Protein 8X6Y (pdb70)

Nearest PDB structures (foldseek):
  8x6w-assembly1_A  TM=1.003E+00  e=8.229E-28  Enterococcus
  8x6y-assembly1_B-2  TM=1.004E+00  e=6.197E-27  Enterococcus
  1ux0-assembly1_B-2  TM=9.838E-01  e=1.284E-19  Bacillus subtilis
  1ux1-assembly1_D  TM=9.856E-01  e=2.570E-19  Bacillus subtilis
  1uwz-assembly1_A  TM=9.819E-01  e=2.737E-19  Bacillus subtilis

Solvent-accessible surface area: 11451 Å² total; per-residue (Å²): 129,56,47,59,55,49,40,82,20,0,80,99,0,15,142,91,26,43,18,60,65,58,143,94,23,15,0,0,0,0,2,1,124,84,40,123,58,26,24,0,0,12,2,14,2,15,44,143,75,38,38,6,27,0,6,32,0,0,0,4,15,0,1,4,97,53,40,98,56,17,64,25,0,0,0,1,4,115,19,115,102,26,15,73,3,58,46,30,0,50,22,2,1,15,33,20,11,64,84,94,8,58,1,25,4,7,11,52,160,61,52,81,108,93,9,13,6,121,108,16,38,95,231,39,124,49,123,232,146,116,93,37,60,22,0,67,106,0,11,128,97,20,38,18,43,52,57,142,92,20,17,0,0,0,0,2,4,131,86,45,121,58,30,31,0,1,11,2,14,2,14,38,144,74,40,42,6,30,0,6,32,0,0,0,4,17,0,1,1,97,51,29,102,56,18,56,29,0,1,0,0,2,98,19,119,104,32,17,72,3,59,45,28,0,52,19,3,0,23,35,22,12,63,87,97,9,55,1,26,4,2,5,50,154,65,53,75,111,95,12,13,7,121,103,16,39,95,226,35,126,98,188

Foldseek 3Di:
DLVVVQQVLQVVLQVVAQCPPPNWKKKKWWAAPVRDTFIFIWHADPPRVPTDHRLVRRVVVQVVVPTQGTAEMEMETQDPAFDADDPVSLLSCVARYDQARWYWTAYPPGHIDIDGSCRNAPPHDYPD/DVQQCLFVVCQVVAACPPPNWKKKKWWAFPVGDIFIFIWHADPPRVVIDHRLVRRVVVCVVVVTQGTAEMEMETQDPAFDADDPVSLLVCVARYDQARWYWTYYPPGHIDIDGSCVNAPPHDDD

Secondary structure (DSSP, 8-state):
-HHHHHHHHHHHGGGG-B-TTT---EEEEEEETTS-EEEEE-B--SSGGG-B-HHHHHHHHHHHTT---EEEEEEEES-SSPPPPPHHHHHHHHHHS-TT-EEEEE-GGG-EEEEEHHHHSTT-----/-HHHHHHHHGGGG-B-TTT---EEEEEEETT--EEEEE-B--SSGGG-B-HHHHHHHHHHHTT---EEEEEEEES-SSPPPPPHHHHHHHHHHS-TT-EEEEE-GGG-EEEEEHHHHSTT----

Structure (mmCIF, N/CA/C/O backbone):
data_8X6Y
#
_entry.id   8X6Y
#
_cell.length_a   54.349
_cell.length_b   55.749
_cell.length_c   82.159
_cell.angle_alpha   90.000
_cell.angle_beta   90.000
_cell.angle_gamma   90.000
#
_symmetry.space_group_name_H-M   'P 2 21 21'
#
loop_
_entity.id
_entity.type
_entity.pdbx_description
1 polymer EfCDA
2 non-polymer 'CACODYLATE ION'
3 non-polymer 'ZINC ION'
4 water water
#
loop_
_atom_site.group_PDB
_atom_site.id
_atom_site.type_symbol
_atom_site.label_atom_id
_atom_site.label_alt_id
_atom_site.label_comp_id
_atom_site.label_asym_id
_atom_site.label_entity_id
_atom_site.label_seq_id
_atom_site.pdbx_PDB_ins_code
_atom_site.Cartn_x
_atom_site.Cartn_y
_atom_site.Cartn_z
_atom_site.occupancy
_atom_site.B_iso_or_equiv
_atom_site.auth_seq_id
_atom_site.auth_comp_id
_atom_site.auth_asym_id
_atom_site.auth_atom_id
_atom_site.pdbx_PDB_model_num
ATOM 1 N N . GLU A 1 5 ? 15.71227 2.52581 27.77455 1.000 29.39180 3 GLU A N 1
ATOM 2 C CA . GLU A 1 5 ? 14.54515 2.38088 28.63611 1.000 28.48665 3 GLU A CA 1
ATOM 3 C C . GLU A 1 5 ? 13.26210 2.72023 27.87750 1.000 29.52865 3 GLU A C 1
ATOM 4 O O . GLU A 1 5 ? 12.27593 1.98033 27.94326 1.000 27.10944 3 GLU A O 1
ATOM 6 N N . LEU A 1 6 ? 13.28295 3.84570 27.15548 1.000 28.92416 4 LEU A N 1
ATOM 7 C CA . LEU A 1 6 ? 12.10510 4.25622 26.39664 1.000 27.84866 4 LEU A CA 1
ATOM 8 C C . LEU A 1 6 ? 11.76533 3.23577 25.32065 1.000 25.31805 4 LEU A C 1
ATOM 9 O O . LEU A 1 6 ? 10.59586 2.87185 25.14643 1.000 21.26188 4 LEU A O 1
ATOM 11 N N . LYS A 1 7 ? 12.77722 2.75571 24.59584 1.000 23.03620 5 LYS A N 1
ATOM 12 C CA . LYS A 1 7 ? 12.52463 1.80096 23.52338 1.000 27.28286 5 LYS A CA 1
ATOM 13 C C . LYS A 1 7 ? 11.90328 0.51783 24.06372 1.000 26.69392 5 LYS A C 1
ATOM 14 O O . LYS A 1 7 ? 11.01416 -0.06267 23.43079 1.000 20.31803 5 LYS A O 1
ATOM 16 N N . GLN A 1 8 ? 12.34616 0.06440 25.24062 1.000 25.84439 6 GLN A N 1
ATOM 17 C CA . GLN A 1 8 ? 11.75763 -1.13854 25.82430 1.000 25.36432 6 GLN A CA 1
ATOM 18 C C . GLN A 1 8 ? 10.28171 -0.92863 26.14535 1.000 23.44887 6 GLN A C 1
ATOM 19 O O . GLN A 1 8 ? 9.46518 -1.84361 25.98852 1.000 15.42331 6 GLN A O 1
ATOM 21 N N . GLU A 1 9 ? 9.92052 0.27452 26.59021 1.000 11.38853 7 GLU A N 1
ATOM 22 C CA . GLU A 1 9 ? 8.51943 0.57751 26.85749 1.000 10.74802 7 GLU A CA 1
ATOM 23 C C . GLU A 1 9 ? 7.70465 0.57589 25.57013 1.000 8.70189 7 GLU A C 1
ATOM 24 O O . GLU A 1 9 ? 6.58070 0.06414 25.53863 1.000 7.07443 7 GLU A O 1
ATOM 26 N N . TRP A 1 10 ? 8.25489 1.14425 24.49857 1.000 6.29628 8 TRP A N 1
ATOM 27 C CA . TRP A 1 10 ? 7.53407 1.15254 23.23068 1.000 4.80283 8 TRP A CA 1
ATOM 28 C C . TRP A 1 10 ? 7.33358 -0.26239 22.71306 1.000 5.51516 8 TRP A C 1
ATOM 29 O O . TRP A 1 10 ? 6.28207 -0.58623 22.14941 1.000 5.94355 8 TRP A O 1
ATOM 40 N N . ILE A 1 11 ? 8.35014 -1.10941 22.86639 1.000 5.98349 9 ILE A N 1
ATOM 41 C CA . ILE A 1 11 ? 8.21475 -2.50237 22.45735 1.000 3.61333 9 ILE A CA 1
ATOM 42 C C . ILE A 1 11 ? 7.10012 -3.18077 23.25139 1.000 4.61208 9 ILE A C 1
ATOM 43 O O . ILE A 1 11 ? 6.26868 -3.90180 22.68649 1.000 5.66176 9 ILE A O 1
ATOM 48 N N . ASN A 1 12 ? 7.04471 -2.94363 24.57068 1.000 5.85401 10 ASN A N 1
ATOM 49 C CA . ASN A 1 12 ? 5.96298 -3.53881 25.35017 1.000 4.98626 10 ASN A CA 1
ATOM 50 C C . ASN A 1 12 ? 4.59826 -3.04836 24.87661 1.000 4.52491 10 ASN A C 1
ATOM 51 O O . ASN A 1 12 ? 3.64240 -3.82494 24.82995 1.000 5.13259 10 ASN A O 1
ATOM 56 N N . THR A 1 13 ? 4.49400 -1.76776 24.49383 1.000 4.82351 11 THR A N 1
ATOM 57 C CA . THR A 1 13 ? 3.22329 -1.25177 23.97955 1.000 4.70654 11 THR A CA 1
ATOM 58 C C . THR A 1 13 ? 2.82778 -1.93384 22.68181 1.000 4.50251 11 THR A C 1
ATOM 59 O O . THR A 1 13 ? 1.66196 -2.29559 22.48892 1.000 4.03921 11 THR A O 1
ATOM 63 N N . ALA A 1 14 ? 3.79014 -2.13250 21.78419 1.000 2.70201 12 ALA A N 1
ATOM 64 C CA . ALA A 1 14 ? 3.47455 -2.81067 20.53256 1.000 3.61914 12 ALA A CA 1
ATOM 65 C C . ALA A 1 14 ? 3.08671 -4.26325 20.78817 1.000 4.65684 12 ALA A C 1
ATOM 66 O O . ALA A 1 14 ? 2.16028 -4.78522 20.15787 1.000 2.99544 12 ALA A O 1
ATOM 68 N N . ILE A 1 15 ? 3.76717 -4.92534 21.72619 1.000 3.49451 13 ILE A N 1
ATOM 69 C CA . ILE A 1 15 ? 3.42805 -6.31014 22.04145 1.000 3.28248 13 ILE A CA 1
ATOM 70 C C . ILE A 1 15 ? 2.04133 -6.39609 22.67962 1.000 3.89737 13 ILE A C 1
ATOM 71 O O . ILE A 1 15 ? 1.25415 -7.30028 22.36910 1.000 3.72478 13 ILE A O 1
ATOM 76 N N . GLU A 1 16 ? 1.71133 -5.45154 23.56952 1.000 4.22458 14 GLU A N 1
ATOM 77 C CA . GLU A 1 16 ? 0.39073 -5.48586 24.19162 1.000 4.34374 14 GLU A CA 1
ATOM 78 C C . GLU A 1 16 ? -0.72217 -5.32648 23.17369 1.000 4.08177 14 GLU A C 1
ATOM 79 O O . GLU A 1 16 ? -1.82267 -5.85342 23.38042 1.000 5.44696 14 GLU A O 1
ATOM 85 N N . ALA A 1 17 ? -0.45667 -4.63881 22.06072 1.000 3.18756 15 ALA A N 1
ATOM 86 C CA . ALA A 1 17 ? -1.47949 -4.50834 21.03213 1.000 4.01791 15 ALA A CA 1
ATOM 87 C C . ALA A 1 17 ? -1.85324 -5.84592 20.40235 1.000 4.28393 15 ALA A C 1
ATOM 88 O O . ALA A 1 17 ? -2.92637 -5.95481 19.79994 1.000 4.08984 15 ALA A O 1
ATOM 90 N N . LEU A 1 18 ? -0.98131 -6.85718 20.50023 1.000 3.82598 16 LEU A N 1
ATOM 91 C CA . LEU A 1 18 ? -1.28119 -8.15419 19.90392 1.000 3.47807 16 LEU A CA 1
ATOM 92 C C . LEU A 1 18 ? -2.52631 -8.77834 20.52452 1.000 3.83388 16 LEU A C 1
ATOM 93 O O . LEU A 1 18 ? -3.19709 -9.59078 19.87693 1.000 5.66142 16 LEU A O 1
ATOM 98 N N . ASP A 1 19 ? -2.83503 -8.43356 21.77742 1.000 4.54232 17 ASP A N 1
ATOM 99 C CA . ASP A 1 19 ? -4.03824 -8.90938 22.45728 1.000 4.59256 17 ASP A CA 1
ATOM 100 C C . ASP A 1 19 ? -5.22956 -7.98757 22.29050 1.000 5.16053 17 ASP A C 1
ATOM 101 O O . ASP A 1 19 ? -6.25035 -8.17744 22.96218 1.000 6.78014 17 ASP A O 1
ATOM 106 N N . LYS A 1 20 ? -5.11050 -6.98160 21.43199 1.000 3.95099 18 LYS A N 1
ATOM 107 C CA . LYS A 1 20 ? -6.20562 -6.07758 21.12332 1.000 4.37217 18 LYS A CA 1
ATOM 108 C C . LYS A 1 20 ? -6.58715 -6.17974 19.65258 1.000 4.50180 18 LYS A C 1
ATOM 109 O O . LYS A 1 20 ? -7.40012 -5.38215 19.16323 1.000 5.41658 18 LYS A O 1
ATOM 115 N N . ALA A 1 21 ? -6.02067 -7.14753 18.94338 1.000 4.85233 19 ALA A N 1
ATOM 116 C CA . ALA A 1 21 ? -6.25541 -7.25831 17.51309 1.000 5.06702 19 ALA A CA 1
ATOM 117 C C . ALA A 1 21 ? -7.70026 -7.62021 17.20518 1.000 4.22521 19 ALA A C 1
ATOM 118 O O . ALA A 1 21 ? -8.38024 -8.30807 17.97151 1.000 6.40180 19 ALA A O 1
ATOM 120 N N . TYR A 1 22 ? -8.17270 -7.14899 16.05971 1.000 4.02322 20 TYR A N 1
ATOM 121 C CA . TYR A 1 22 ? -9.43353 -7.61759 15.50026 1.000 3.73843 20 TYR A CA 1
ATOM 122 C C . TYR A 1 22 ? -9.04869 -8.34715 14.21294 1.000 6.15168 20 TYR A C 1
ATOM 123 O O . TYR A 1 22 ? -9.02559 -7.76110 13.12414 1.000 5.06227 20 TYR A O 1
ATOM 132 N N . VAL A 1 23 ? -8.71978 -9.63323 14.35053 1.000 3.83429 21 VAL A N 1
ATOM 133 C CA . VAL A 1 23 ? -8.25394 -10.43261 13.21561 1.000 4.45165 21 VAL A CA 1
ATOM 134 C C . VAL A 1 23 ? -9.00874 -11.75856 13.14123 1.000 4.27094 21 VAL A C 1
ATOM 135 O O . VAL A 1 23 ? -8.37602 -12.82150 13.05521 1.000 5.93491 21 VAL A O 1
ATOM 139 N N . PRO A 1 24 ? -10.34409 -11.75449 13.08718 1.000 5.22676 22 PRO A N 1
ATOM 140 C CA . PRO A 1 24 ? -11.07128 -13.03290 13.03229 1.000 5.62571 22 PRO A CA 1
ATOM 141 C C . PRO A 1 24 ? -10.87372 -13.81812 11.74987 1.000 7.05524 22 PRO A C 1
ATOM 142 O O . PRO A 1 24 ? -11.28481 -14.98574 11.70859 1.000 9.87832 22 PRO A O 1
ATOM 146 N N . TYR A 1 25 ? -10.28259 -13.23483 10.70782 1.000 7.78667 23 TYR A N 1
ATOM 147 C CA . TYR A 1 25 ? -10.08372 -13.95602 9.45485 1.000 6.52560 23 TYR A CA 1
ATOM 148 C C . TYR A 1 25 ? -8.67832 -14.52574 9.30179 1.000 8.53419 23 TYR A C 1
ATOM 149 O O . TYR A 1 25 ? -8.53358 -15.69201 8.90950 1.000 11.82743 23 TYR A O 1
ATOM 158 N N . SER A 1 26 ? -7.63928 -13.76842 9.64138 1.000 6.43033 24 SER A N 1
ATOM 159 C CA . SER A 1 26 ? -6.27493 -14.27554 9.54494 1.000 6.35396 24 SER A CA 1
ATOM 160 C C . SER A 1 26 ? -5.76427 -14.91550 10.83285 1.000 6.08799 24 SER A C 1
ATOM 161 O O . SER A 1 26 ? -4.87903 -15.77342 10.76874 1.000 7.31814 24 SER A O 1
ATOM 164 N N . HIS A 1 27 ? -6.28102 -14.50352 11.99605 1.000 5.62184 25 HIS A N 1
ATOM 165 C CA . HIS A 1 27 ? -5.67805 -14.83396 13.29775 1.000 4.73361 25 HIS A CA 1
ATOM 166 C C . HIS A 1 27 ? -4.19958 -14.45489 13.34472 1.000 5.68733 25 HIS A C 1
ATOM 167 O O . HIS A 1 27 ? -3.39199 -15.09735 14.01705 1.000 6.18849 25 HIS A O 1
ATOM 174 N N . PHE A 1 28 ? -3.84258 -13.37893 12.64250 1.000 5.08148 26 PHE A N 1
ATOM 175 C CA . PHE A 1 28 ? -2.46538 -12.90131 12.54048 1.000 4.91175 26 PHE A CA 1
ATOM 176 C C . PHE A 1 28 ? -2.38466 -11.49639 13.13454 1.000 3.91915 26 PHE A C 1
ATOM 177 O O . PHE A 1 28 ? -2.58872 -10.49697 12.43657 1.000 5.15474 26 PHE A O 1
ATOM 185 N N . PRO A 1 29 ? -2.12663 -11.37769 14.43006 1.000 3.43427 27 PRO A N 1
ATOM 186 C CA . PRO A 1 29 ? -2.07469 -10.05091 15.05013 1.000 2.79176 27 PRO A CA 1
ATOM 187 C C . PRO A 1 29 ? -0.76774 -9.33967 14.74557 1.000 3.13847 27 PRO A C 1
ATOM 188 O O . PRO A 1 29 ? 0.29312 -9.95742 14.60601 1.000 4.80036 27 PRO A O 1
ATOM 192 N N . VAL A 1 30 ? -0.86720 -8.01325 14.63704 1.000 3.58494 28 VAL A N 1
ATOM 193 C CA . VAL A 1 30 ? 0.28426 -7.13090 14.51960 1.000 2.49829 28 VAL A CA 1
ATOM 194 C C . VAL A 1 30 ? 0.03339 -5.96699 15.46295 1.000 2.52272 28 VAL A C 1
ATOM 195 O O . VAL A 1 30 ? -1.10492 -5.50565 15.58544 1.000 3.89213 28 VAL A O 1
ATOM 199 N N . GLY A 1 31 ? 1.07032 -5.49963 16.14675 1.000 2.58823 29 GLY A N 1
ATOM 200 C CA . GLY A 1 31 ? 0.93713 -4.38891 17.06722 1.000 2.97641 29 GLY A CA 1
ATOM 201 C C . GLY A 1 31 ? 1.88379 -3.25675 16.71272 1.000 3.49266 29 GLY A C 1
ATOM 202 O O . GLY A 1 31 ? 2.97324 -3.48376 16.18436 1.000 2.93450 29 GLY A O 1
ATOM 203 N N . ALA A 1 32 ? 1.47375 -2.03351 17.04616 1.000 2.14453 30 ALA A N 1
ATOM 204 C CA . ALA A 1 32 ? 2.32536 -0.89904 16.72355 1.000 1.47355 30 ALA A CA 1
ATOM 205 C C . ALA A 1 32 ? 2.32864 0.10578 17.86115 1.000 2.64045 30 ALA A C 1
ATOM 206 O O . ALA A 1 32 ? 1.34113 0.26680 18.58057 1.000 2.59780 30 ALA A O 1
ATOM 208 N N . CYS A 1 33 ? 3.46182 0.78487 18.01446 1.000 2.51886 31 CYS A N 1
ATOM 209 C CA . CYS A 1 33 ? 3.58664 1.87678 18.96528 1.000 2.16599 31 CYS A CA 1
ATOM 210 C C . CYS A 1 33 ? 4.22018 3.03409 18.19806 1.000 2.25108 31 CYS A C 1
ATOM 211 O O . CYS A 1 33 ? 5.39060 2.96257 17.80926 1.000 3.31886 31 CYS A O 1
ATOM 214 N N . LEU A 1 34 ? 3.45084 4.09436 17.98327 1.000 2.10717 32 LEU A N 1
ATOM 215 C CA . LEU A 1 34 ? 3.91027 5.25661 17.24139 1.000 2.26905 32 LEU A CA 1
ATOM 216 C C . LEU A 1 34 ? 4.21514 6.37096 18.23108 1.000 3.79839 32 LEU A C 1
ATOM 217 O O . LEU A 1 34 ? 3.36255 6.72397 19.04936 1.000 3.13454 32 LEU A O 1
ATOM 222 N N . VAL A 1 35 ? 5.42504 6.92421 18.15456 1.000 3.04579 33 VAL A N 1
ATOM 223 C CA . VAL A 1 35 ? 5.91787 7.87868 19.14276 1.000 2.89395 33 VAL A CA 1
ATOM 224 C C . VAL A 1 35 ? 5.90591 9.26749 18.52654 1.000 3.22842 33 VAL A C 1
ATOM 225 O O . VAL A 1 35 ? 6.49436 9.48888 17.46411 1.000 4.43302 33 VAL A O 1
ATOM 229 N N . THR A 1 36 ? 5.28686 10.20792 19.23396 1.000 4.88959 34 THR A N 1
ATOM 230 C CA . THR A 1 36 ? 5.16818 11.59330 18.79844 1.000 3.09788 34 THR A CA 1
ATOM 231 C C . THR A 1 36 ? 6.34446 12.42318 19.29322 1.000 5.04653 34 THR A C 1
ATOM 232 O O . THR A 1 36 ? 7.13923 11.98538 20.12758 1.000 5.48597 34 THR A O 1
ATOM 236 N N . GLU A 1 37 ? 6.39473 13.66551 18.80431 1.000 5.10789 35 GLU A N 1
ATOM 237 C CA . GLU A 1 37 ? 7.43719 14.60842 19.20360 1.000 6.25336 35 GLU A CA 1
ATOM 238 C C . GLU A 1 37 ? 7.50448 14.77257 20.72259 1.000 5.39436 35 GLU A C 1
ATOM 239 O O . GLU A 1 37 ? 8.59584 14.87616 21.29072 1.000 8.38930 35 GLU A O 1
ATOM 245 N N . SER A 1 38 ? 6.35246 14.78177 21.40130 1.000 5.68097 36 SER A N 1
ATOM 246 C CA . SER A 1 38 ? 6.33784 14.93171 22.85405 1.000 6.30503 36 SER A CA 1
ATOM 247 C C . SER A 1 38 ? 6.70922 13.66799 23.60916 1.000 4.86008 36 SER A C 1
ATOM 248 O O . SER A 1 38 ? 7.03000 13.75089 24.79763 1.000 7.00229 36 SER A O 1
ATOM 251 N N . GLY A 1 39 ? 6.72061 12.51559 22.94495 1.000 4.82730 37 GLY A N 1
ATOM 252 C CA . GLY A 1 39 ? 6.85913 11.23981 23.60773 1.000 5.55448 37 GLY A CA 1
ATOM 253 C C . GLY A 1 39 ? 5.54490 10.55933 23.92386 1.000 5.05997 37 GLY A C 1
ATOM 254 O O . GLY A 1 39 ? 5.55557 9.37624 24.29468 1.000 5.74589 37 GLY A O 1
ATOM 255 N N . LYS A 1 40 ? 4.41127 11.23636 23.74624 1.000 4.32622 38 LYS A N 1
ATOM 256 C CA . LYS A 1 40 ? 3.14585 10.51873 23.84631 1.000 4.34892 38 LYS A CA 1
ATOM 257 C C . LYS A 1 40 ? 3.06155 9.49480 22.71865 1.000 3.96938 38 LYS A C 1
ATOM 258 O O . LYS A 1 40 ? 3.52057 9.74454 21.59638 1.000 5.20872 38 LYS A O 1
ATOM 264 N N . ILE A 1 41 ? 2.47711 8.33309 23.03502 1.000 4.12414 39 ILE A N 1
ATOM 265 C CA . ILE A 1 41 ? 2.42492 7.24824 22.07079 1.000 5.41020 39 ILE A CA 1
ATOM 266 C C . ILE A 1 41 ? 0.97509 7.04795 21.63064 1.000 5.64544 39 ILE A C 1
ATOM 267 O O . ILE A 1 41 ? 0.02451 7.40366 22.33451 1.000 4.67131 39 ILE A O 1
ATOM 272 N N . TYR A 1 42 ? 0.85380 6.48085 20.41981 1.000 3.84808 40 TYR A N 1
ATOM 273 C CA . TYR A 1 42 ? -0.40861 5.96666 19.88407 1.000 3.42944 40 TYR A CA 1
ATOM 274 C C . TYR A 1 42 ? -0.21235 4.48855 19.54215 1.000 2.73273 40 TYR A C 1
ATOM 275 O O . TYR A 1 42 ? 0.70876 4.11988 18.81600 1.000 3.43888 40 TYR A O 1
ATOM 284 N N . GLN A 1 43 ? -1.09161 3.65423 20.08539 1.000 3.14894 41 GLN A N 1
ATOM 285 C CA . GLN A 1 43 ? -1.05216 2.21603 19.87367 1.000 3.10355 41 GLN A CA 1
ATOM 286 C C . GLN A 1 43 ? -1.90300 1.85004 18.67489 1.000 3.35609 41 GLN A C 1
ATOM 287 O O . GLN A 1 43 ? -3.04615 2.30548 18.54158 1.000 4.20118 41 GLN A O 1
ATOM 293 N N . GLY A 1 44 ? -1.36612 0.98087 17.82510 1.000 2.66378 42 GLY A N 1
ATOM 294 C CA . GLY A 1 44 ? -2.08797 0.50413 16.66581 1.000 3.28305 42 GLY A CA 1
ATOM 295 C C . GLY A 1 44 ? -2.37696 -0.98231 16.75606 1.000 2.63769 42 GLY A C 1
ATOM 296 O O . GLY A 1 44 ? -1.55469 -1.75875 17.24515 1.000 2.83228 42 GLY A O 1
ATOM 297 N N . ILE A 1 45 ? -3.53186 -1.36568 16.21316 1.000 2.92240 43 ILE A N 1
ATOM 298 C CA . ILE A 1 45 ? -3.94785 -2.75851 16.11263 1.000 3.02631 43 ILE A CA 1
ATOM 299 C C . ILE A 1 45 ? -4.35637 -3.05202 14.67840 1.000 2.87463 43 ILE A C 1
ATOM 300 O O . ILE A 1 45 ? -4.76497 -2.16506 13.92455 1.000 2.93205 43 ILE A O 1
ATOM 305 N N . ASN A 1 46 ? -4.28884 -4.33521 14.32457 1.000 4.08460 44 ASN A N 1
ATOM 306 C CA . ASN A 1 46 ? -4.80823 -4.80980 13.05378 1.000 3.93930 44 ASN A CA 1
ATOM 307 C C . ASN A 1 46 ? -6.32676 -4.93739 13.14882 1.000 3.47667 44 ASN A C 1
ATOM 308 O O . ASN A 1 46 ? -6.84338 -5.45428 14.14042 1.000 5.08875 44 ASN A O 1
ATOM 313 N N . ILE A 1 47 ? -7.04633 -4.43520 12.13838 1.000 4.02222 45 ILE A N 1
ATOM 314 C CA . ILE A 1 47 ? -8.51587 -4.42071 12.13704 1.000 2.64791 45 ILE A CA 1
ATOM 315 C C . ILE A 1 47 ? -8.98447 -4.95724 10.79087 1.000 4.61793 45 ILE A C 1
ATOM 316 O O . ILE A 1 47 ? -8.95511 -4.24275 9.78292 1.000 3.22349 45 ILE A O 1
ATOM 321 N N . GLU A 1 48 ? -9.42960 -6.20844 10.77264 1.000 3.10036 46 GLU A N 1
ATOM 322 C CA . GLU A 1 48 ? -9.82853 -6.83188 9.52282 1.000 4.58880 46 GLU A CA 1
ATOM 323 C C . GLU A 1 48 ? -11.29676 -6.55825 9.20385 1.000 4.10941 46 GLU A C 1
ATOM 324 O O . GLU A 1 48 ? -12.07150 -6.03603 10.01105 1.000 4.75969 46 GLU A O 1
ATOM 330 N N . ASN A 1 49 ? -11.66019 -6.91109 7.97636 1.000 5.98273 47 ASN A N 1
ATOM 331 C CA . ASN A 1 49 ? -13.02097 -6.81015 7.47309 1.000 5.40939 47 ASN A CA 1
ATOM 332 C C . ASN A 1 49 ? -13.32370 -8.07839 6.69729 1.000 6.38876 47 ASN A C 1
ATOM 333 O O . ASN A 1 49 ? -12.41746 -8.68558 6.11527 1.000 6.27692 47 ASN A O 1
ATOM 338 N N . ALA A 1 50 ? -14.60804 -8.46418 6.67289 1.000 6.46425 48 ALA A N 1
ATOM 339 C CA . ALA A 1 50 ? -15.00784 -9.64006 5.89972 1.000 8.25557 48 ALA A CA 1
ATOM 340 C C . ALA A 1 50 ? -14.58834 -9.51504 4.44431 1.000 7.43826 48 ALA A C 1
ATOM 341 O O . ALA A 1 50 ? -14.21377 -10.51618 3.81720 1.000 7.78980 48 ALA A O 1
ATOM 343 N N . SER A 1 51 ? -14.62940 -8.30365 3.90178 1.000 6.88882 49 SER A N 1
ATOM 344 C CA . SER A 1 51 ? -13.98798 -7.99750 2.63074 1.000 6.96699 49 SER A CA 1
ATOM 345 C C . SER A 1 51 ? -12.53763 -7.64584 2.93572 1.000 6.80268 49 SER A C 1
ATOM 346 O O . SER A 1 51 ? -12.25486 -6.57030 3.47030 1.000 6.20768 49 SER A O 1
ATOM 349 N N . PHE A 1 52 ? -11.62156 -8.56448 2.60725 1.000 4.93168 50 PHE A N 1
ATOM 350 C CA . PHE A 1 52 ? -10.23787 -8.44575 3.07726 1.000 4.93019 50 PHE A CA 1
ATOM 351 C C . PHE A 1 52 ? -9.60566 -7.10850 2.71988 1.000 6.35116 50 PHE A C 1
ATOM 352 O O . PHE A 1 52 ? -8.80472 -6.57685 3.49544 1.000 5.87264 50 PHE A O 1
ATOM 360 N N . GLY A 1 53 ? -9.91186 -6.57557 1.53476 1.000 6.50743 51 GLY A N 1
ATOM 361 C CA . GLY A 1 53 ? -9.29425 -5.33963 1.07978 1.000 6.40833 51 GLY A CA 1
ATOM 362 C C . GLY A 1 53 ? -9.59377 -4.12687 1.94622 1.000 7.75228 51 GLY A C 1
ATOM 363 O O . GLY A 1 53 ? -8.90795 -3.10604 1.81420 1.000 10.12632 51 GLY A O 1
ATOM 364 N N . LEU A 1 54 ? -10.57921 -4.21075 2.82997 1.000 5.45368 52 LEU A N 1
ATOM 365 C CA . LEU A 1 54 ? -10.84768 -3.11580 3.74929 1.000 5.77215 52 LEU A CA 1
ATOM 366 C C . LEU A 1 54 ? -10.13474 -3.27862 5.08372 1.000 5.15234 52 LEU A C 1
ATOM 367 O O . LEU A 1 54 ? -10.31622 -2.44248 5.97709 1.000 5.18829 52 LEU A O 1
ATOM 372 N N . THR A 1 55 ? -9.31613 -4.31549 5.22604 1.000 4.57450 53 THR A N 1
ATOM 373 C CA . THR A 1 55 ? -8.48091 -4.47390 6.40992 1.000 3.59332 53 THR A CA 1
ATOM 374 C C . THR A 1 55 ? -7.54684 -3.27807 6.57552 1.000 4.36494 53 THR A C 1
ATOM 375 O O . THR A 1 55 ? -6.98436 -2.76195 5.60042 1.000 6.44506 53 THR A O 1
ATOM 379 N N . ASN A 1 56 ? -7.38046 -2.83729 7.82366 1.000 3.97177 54 ASN A N 1
ATOM 380 C CA . ASN A 1 56 ? -6.45135 -1.76316 8.14994 1.000 4.23920 54 ASN A CA 1
ATOM 381 C C . ASN A 1 56 ? -5.37170 -2.28546 9.08796 1.000 5.17121 54 ASN A C 1
ATOM 382 O O . ASN A 1 56 ? -5.67320 -2.73872 10.19771 1.000 6.64025 54 ASN A O 1
ATOM 387 N N . CYS A 1 57 ? -4.11584 -2.13245 8.68057 1.000 3.44735 55 CYS A N 1
ATOM 388 C CA . CYS A 1 57 ? -2.98951 -2.65505 9.44658 1.000 3.24913 55 CYS A CA 1
ATOM 389 C C . CYS A 1 57 ? -2.74069 -1.86854 10.73093 1.000 2.83153 55 CYS A C 1
ATOM 390 O O . CYS A 1 57 ? -3.04422 -0.68224 10.84465 1.000 3.67729 55 CYS A O 1
ATOM 393 N N . ALA A 1 58 ? -2.06412 -2.53457 11.66855 1.000 3.40230 56 ALA A N 1
ATOM 394 C CA . ALA A 1 58 ? -1.72808 -1.89863 12.94252 1.000 2.90830 56 ALA A CA 1
ATOM 395 C C . ALA A 1 58 ? -0.96642 -0.59166 12.75713 1.000 2.72377 56 ALA A C 1
ATOM 396 O O . ALA A 1 58 ? -1.24046 0.39396 13.46060 1.000 3.23543 56 ALA A O 1
ATOM 398 N N . GLU A 1 59 ? 0.01254 -0.56504 11.84817 1.000 3.35521 57 GLU A N 1
ATOM 399 C CA . GLU A 1 59 ? 0.79662 0.64839 11.66072 1.000 2.73459 57 GLU A CA 1
ATOM 400 C C . GLU A 1 59 ? -0.10197 1.79896 11.24003 1.000 2.76420 57 GLU A C 1
ATOM 401 O O . GLU A 1 59 ? -0.05168 2.89161 11.81814 1.000 3.03926 57 GLU A O 1
ATOM 407 N N . ARG A 1 60 ? -0.96919 1.54534 10.25976 1.000 3.15324 58 ARG A N 1
ATOM 408 C CA . ARG A 1 60 ? -1.85764 2.59990 9.78663 1.000 2.75926 58 ARG A CA 1
ATOM 409 C C . ARG A 1 60 ? -2.88165 2.98264 10.84933 1.000 3.58624 58 ARG A C 1
ATOM 410 O O . ARG A 1 60 ? -3.23257 4.15890 10.97077 1.000 3.50604 58 ARG A O 1
ATOM 418 N N . THR A 1 61 ? -3.38185 2.00698 11.62161 1.000 1.61046 59 THR A N 1
ATOM 419 C CA . THR A 1 61 ? -4.27660 2.35369 12.72522 1.000 2.78028 59 THR A CA 1
ATOM 420 C C . THR A 1 61 ? -3.61835 3.34934 13.67141 1.000 3.23485 59 THR A C 1
ATOM 421 O O . THR A 1 61 ? -4.25247 4.32247 14.09491 1.000 2.94296 59 THR A O 1
ATOM 425 N N . ALA A 1 62 ? -2.34040 3.13765 14.00240 1.000 2.76719 60 ALA A N 1
ATOM 426 C CA . ALA A 1 62 ? -1.65702 4.06667 14.89759 1.000 2.12685 60 ALA A CA 1
ATOM 427 C C . ALA A 1 62 ? -1.55728 5.45622 14.27693 1.000 2.90409 60 ALA A C 1
ATOM 428 O O . ALA A 1 62 ? -1.81473 6.46684 14.94325 1.000 3.71232 60 ALA A O 1
ATOM 430 N N . PHE A 1 63 ? -1.19942 5.53059 12.99214 1.000 2.87929 61 PHE A N 1
ATOM 431 C CA . PHE A 1 63 ? -1.11537 6.83439 12.34093 1.000 2.40103 61 PHE A CA 1
ATOM 432 C C . PHE A 1 63 ? -2.46852 7.51774 12.29021 1.000 3.71592 61 PHE A C 1
ATOM 433 O O . PHE A 1 63 ? -2.56149 8.73059 12.49681 1.000 1.20892 61 PHE A O 1
ATOM 441 N N . PHE A 1 64 ? -3.52864 6.76884 11.98510 1.000 2.11087 62 PHE A N 1
ATOM 442 C CA . PHE A 1 64 ? -4.82999 7.41893 11.85599 1.000 3.12555 62 PHE A CA 1
ATOM 443 C C . PHE A 1 64 ? -5.31455 7.92909 13.20359 1.000 3.02054 62 PHE A C 1
ATOM 444 O O . PHE A 1 64 ? -5.89094 9.01788 13.29146 1.000 3.23015 62 PHE A O 1
ATOM 452 N N . LYS A 1 65 ? -5.04709 7.17745 14.27367 1.000 4.11330 63 LYS A N 1
ATOM 453 C CA . LYS A 1 65 ? -5.35856 7.66442 15.61225 1.000 2.59644 63 LYS A CA 1
ATOM 454 C C . LYS A 1 65 ? -4.61562 8.96575 15.89228 1.000 2.98334 63 LYS A C 1
ATOM 455 O O . LYS A 1 65 ? -5.22675 9.98127 16.25484 1.000 4.31709 63 LYS A O 1
ATOM 461 N N . ALA A 1 66 ? -3.29109 8.96166 15.69240 1.000 3.16892 64 ALA A N 1
ATOM 462 C CA . ALA A 1 66 ? -2.47901 10.13376 16.02143 1.000 2.50195 64 ALA A CA 1
ATOM 463 C C . ALA A 1 66 ? -2.85885 11.33493 15.16549 1.000 3.72712 64 ALA A C 1
ATOM 464 O O . ALA A 1 66 ? -3.06018 12.43933 15.68167 1.000 3.47215 64 ALA A O 1
ATOM 466 N N . VAL A 1 67 ? -2.96380 11.13407 13.84681 1.000 4.06879 65 VAL A N 1
ATOM 467 C CA . VAL A 1 67 ? -3.24546 12.24536 12.94162 1.000 3.87844 65 VAL A CA 1
ATOM 468 C C . VAL A 1 67 ? -4.63022 12.81990 13.21815 1.000 3.96158 65 VAL A C 1
ATOM 469 O O . VAL A 1 67 ? -4.83963 14.03616 13.10121 1.000 5.01161 65 VAL A O 1
ATOM 473 N N . SER A 1 68 ? -5.58631 11.97477 13.63419 1.000 3.38348 66 SER A N 1
ATOM 474 C CA . SER A 1 68 ? -6.92007 12.47819 13.96245 1.000 3.15651 66 SER A CA 1
ATOM 475 C C . SER A 1 68 ? -6.89715 13.38213 15.18693 1.000 3.74825 66 SER A C 1
ATOM 476 O O . SER A 1 68 ? -7.80871 14.20498 15.35686 1.000 5.94512 66 SER A O 1
ATOM 479 N N . GLU A 1 69 ? -5.89534 13.22719 16.04766 1.000 3.56501 67 GLU A N 1
ATOM 480 C CA . GLU A 1 69 ? -5.72217 14.06364 17.22566 1.000 3.11791 67 GLU A CA 1
ATOM 481 C C . GLU A 1 69 ? -4.71376 15.18426 16.99877 1.000 4.28226 67 GLU A C 1
ATOM 482 O O . GLU A 1 69 ? -4.21911 15.77442 17.96498 1.000 4.96785 67 GLU A O 1
ATOM 488 N N . GLY A 1 70 ? -4.38675 15.47814 15.74555 1.000 3.80533 68 GLY A N 1
ATOM 489 C CA . GLY A 1 70 ? -3.56435 16.62625 15.43430 1.000 4.45531 68 GLY A CA 1
ATOM 490 C C . GLY A 1 70 ? -2.07976 16.36451 15.38646 1.000 5.49706 68 GLY A C 1
ATOM 491 O O . GLY A 1 70 ? -1.30263 17.31034 15.17413 1.000 5.30296 68 GLY A O 1
ATOM 492 N N . GLU A 1 71 ? -1.65629 15.12319 15.59719 1.000 4.40811 69 GLU A N 1
ATOM 493 C CA . GLU A 1 71 ? -0.23871 14.81118 15.54581 1.000 5.26207 69 GLU A CA 1
ATOM 494 C C . GLU A 1 71 ? 0.28338 14.80161 14.11773 1.000 5.19575 69 GLU A C 1
ATOM 495 O O . GLU A 1 71 ? -0.34271 14.25361 13.20204 1.000 5.09180 69 GLU A O 1
ATOM 501 N N . ARG A 1 72 ? 1.43925 15.43394 13.93911 1.000 4.66812 70 ARG A N 1
ATOM 502 C CA . ARG A 1 72 ? 2.10302 15.50063 12.65156 1.000 5.60156 70 ARG A CA 1
ATOM 503 C C . ARG A 1 72 ? 3.60417 15.30188 12.75552 1.000 8.13311 70 ARG A C 1
ATOM 504 O O . ARG A 1 72 ? 4.27604 15.31167 11.72072 1.000 11.89092 70 ARG A O 1
ATOM 512 N N . SER A 1 73 ? 4.15097 15.15237 13.95446 1.000 4.56040 71 SER A N 1
ATOM 513 C CA . SER A 1 73 ? 5.59123 15.04143 14.16440 1.000 5.42700 71 SER A CA 1
ATOM 514 C C . SER A 1 73 ? 5.86800 13.75260 14.92442 1.000 3.76478 71 SER A C 1
ATOM 515 O O . SER A 1 73 ? 5.43582 13.59889 16.07566 1.000 5.26758 71 SER A O 1
ATOM 518 N N . PHE A 1 74 ? 6.55295 12.81737 14.27052 1.000 4.07123 72 PHE A N 1
ATOM 519 C CA . PHE A 1 74 ? 6.76602 11.48480 14.81641 1.000 3.95807 72 PHE A CA 1
ATOM 520 C C . PHE A 1 74 ? 8.25092 11.18742 14.91909 1.000 4.89651 72 PHE A C 1
ATOM 521 O O . PHE A 1 74 ? 9.03142 11.56762 14.04009 1.000 6.94880 72 PHE A O 1
ATOM 529 N N . THR A 1 75 ? 8.64804 10.54097 16.01212 1.000 3.52833 73 THR A N 1
ATOM 530 C CA . THR A 1 75 ? 10.06241 10.30754 16.25781 1.000 4.33545 73 THR A CA 1
ATOM 531 C C . THR A 1 75 ? 10.46482 8.84671 16.21165 1.000 4.74765 73 THR A C 1
ATOM 532 O O . THR A 1 75 ? 11.66830 8.56548 16.11927 1.000 5.52276 73 THR A O 1
ATOM 536 N N . HIS A 1 76 ? 9.51157 7.91363 16.28517 1.000 3.85587 74 HIS A N 1
ATOM 537 C CA . HIS A 1 76 ? 9.92052 6.52199 16.23936 1.000 3.29934 74 HIS A CA 1
ATOM 538 C C . HIS A 1 76 ? 8.65244 5.72214 15.94256 1.000 2.76705 74 HIS A C 1
ATOM 539 O O . HIS A 1 76 ? 7.54727 6.15923 16.27245 1.000 3.15154 74 HIS A O 1
ATOM 546 N N . LEU A 1 77 ? 8.80609 4.55693 15.31992 1.000 3.50629 75 LEU A N 1
ATOM 547 C CA . LEU A 1 77 ? 7.70725 3.60400 15.16789 1.000 3.35626 75 LEU A CA 1
ATOM 548 C C . LEU A 1 77 ? 8.21305 2.22213 15.54687 1.000 3.69311 75 LEU A C 1
ATOM 549 O O . LEU A 1 77 ? 9.26138 1.80229 15.05547 1.000 4.67865 75 LEU A O 1
ATOM 554 N N . VAL A 1 78 ? 7.48527 1.52751 16.42604 1.000 2.31790 76 VAL A N 1
ATOM 555 C CA . VAL A 1 78 ? 7.77939 0.13991 16.78714 1.000 2.66932 76 VAL A CA 1
ATOM 556 C C . VAL A 1 78 ? 6.64718 -0.73287 16.27294 1.000 4.18666 76 VAL A C 1
ATOM 557 O O . VAL A 1 78 ? 5.47020 -0.38986 16.44498 1.000 3.39098 76 VAL A O 1
ATOM 561 N N . VAL A 1 79 ? 6.99419 -1.84992 15.62122 1.000 3.04178 77 VAL A N 1
ATOM 562 C CA . VAL A 1 79 ? 5.98755 -2.77857 15.12091 1.000 2.39313 77 VAL A CA 1
ATOM 563 C C . VAL A 1 79 ? 6.36341 -4.16939 15.63592 1.000 4.39696 77 VAL A C 1
ATOM 564 O O . VAL A 1 79 ? 7.54056 -4.54357 15.61440 1.000 2.78488 77 VAL A O 1
ATOM 568 N N . ALA A 1 80 ? 5.36568 -4.93788 16.08414 1.000 2.65417 78 ALA A N 1
ATOM 569 C CA . ALA A 1 80 ? 5.58614 -6.27014 16.64341 1.000 3.08047 78 ALA A CA 1
ATOM 570 C C . ALA A 1 80 ? 4.67585 -7.29192 15.98255 1.000 3.22201 78 ALA A C 1
ATOM 571 O O . ALA A 1 80 ? 3.51199 -7.00534 15.70316 1.000 3.46250 78 ALA A O 1
ATOM 573 N N . GLY A 1 81 ? 5.19038 -8.50883 15.79115 1.000 3.17928 79 GLY A N 1
ATOM 574 C CA . GLY A 1 81 ? 4.36057 -9.62380 15.39067 1.000 3.67685 79 GLY A CA 1
ATOM 575 C C . GLY A 1 81 ? 4.87830 -10.89165 16.03940 1.000 2.88445 79 GLY A C 1
ATOM 576 O O . GLY A 1 81 ? 5.99139 -10.93078 16.56013 1.000 5.28454 79 GLY A O 1
ATOM 577 N N . HIS A 1 82 ? 4.04865 -11.92840 16.01272 1.000 3.67447 80 HIS A N 1
ATOM 578 C CA . HIS A 1 82 ? 4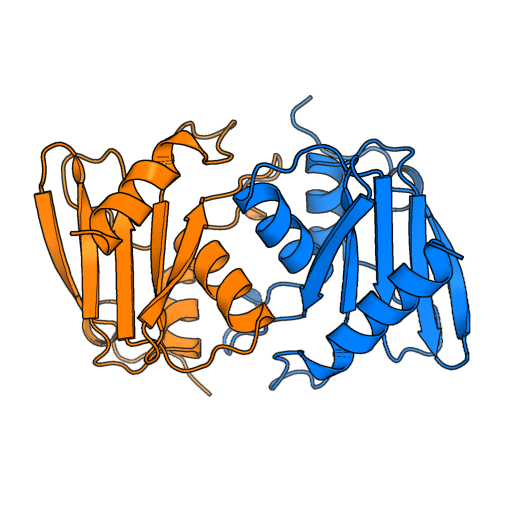.45955 -13.24938 16.49608 1.000 4.38985 80 HIS A CA 1
ATOM 579 C C . HIS A 1 82 ? 5.08568 -14.03719 15.34711 1.000 6.17296 80 HIS A C 1
ATOM 580 O O . HIS A 1 82 ? 4.56178 -15.05835 14.89596 1.000 8.44971 80 HIS A O 1
ATOM 587 N N . THR A 1 83 ? 6.25544 -13.57248 14.90973 1.000 5.52057 81 THR A N 1
ATOM 588 C CA . THR A 1 83 ? 6.87590 -14.04510 13.68289 1.000 6.42172 81 THR A CA 1
ATOM 589 C C . THR A 1 83 ? 8.32923 -14.42582 13.93147 1.000 6.15987 81 THR A C 1
ATOM 590 O O . THR A 1 83 ? 8.99802 -13.80837 14.76682 1.000 6.78197 81 THR A O 1
ATOM 594 N N . PRO A 1 84 ? 8.84919 -15.43542 13.20938 1.000 6.15847 82 PRO A N 1
ATOM 595 C CA . PRO A 1 84 ? 10.23975 -15.87830 13.44818 1.000 6.66185 82 PRO A CA 1
ATOM 596 C C . PRO A 1 84 ? 11.27315 -14.82463 13.12630 1.000 5.88505 82 PRO A C 1
ATOM 597 O O . PRO A 1 84 ? 12.32763 -14.77659 13.77243 1.000 8.00150 82 PRO A O 1
ATOM 601 N N . ASP A 1 85 ? 11.02977 -14.00903 12.10960 1.000 6.80350 83 ASP A N 1
ATOM 602 C CA . ASP A 1 85 ? 11.85698 -12.84327 11.86033 1.000 5.68417 83 ASP A CA 1
ATOM 603 C C . ASP A 1 85 ? 11.10070 -11.58783 12.25716 1.000 3.97449 83 ASP A C 1
ATOM 604 O O . ASP A 1 85 ? 9.87455 -11.61229 12.39081 1.000 5.25514 83 ASP A O 1
ATOM 609 N N . PRO A 1 86 ? 11.80036 -10.48119 12.49491 1.000 3.62002 84 PRO A N 1
ATOM 610 C CA . PRO A 1 86 ? 11.10791 -9.23728 12.84899 1.000 4.46904 84 PRO A CA 1
ATOM 611 C C . PRO A 1 86 ? 10.02500 -8.90948 11.82844 1.000 5.02042 84 PRO A C 1
ATOM 612 O O . PRO A 1 86 ? 10.21955 -9.04782 10.61374 1.000 5.87558 84 PRO A O 1
ATOM 616 N N . ILE A 1 87 ? 8.86076 -8.50419 12.33676 1.000 3.57252 85 ILE A N 1
ATOM 617 C CA . ILE A 1 87 ? 7.71321 -8.25337 11.47400 1.000 2.95157 85 ILE A CA 1
ATOM 618 C C . ILE A 1 87 ? 8.04808 -7.16927 10.45890 1.000 4.72951 85 ILE A C 1
ATOM 619 O O . ILE A 1 87 ? 8.69903 -6.16752 10.77578 1.000 4.67310 85 ILE A O 1
ATOM 624 N N . SER A 1 88 ? 7.61883 -7.39157 9.21592 1.000 2.73699 86 SER A N 1
ATOM 625 C CA . SER A 1 88 ? 7.86362 -6.46754 8.11132 1.000 3.43559 86 SER A CA 1
ATOM 626 C C . SER A 1 88 ? 6.63649 -5.63841 7.78196 1.000 3.68608 86 SER A C 1
ATOM 627 O O . SER A 1 88 ? 5.65025 -6.20655 7.30281 1.000 3.72605 86 SER A O 1
ATOM 630 N N . PRO A 1 89 ? 6.67715 -4.30715 7.89542 1.000 3.96432 87 PRO A N 1
ATOM 631 C CA . PRO A 1 89 ? 5.52190 -3.50475 7.46405 1.000 3.77027 87 PRO A CA 1
ATOM 632 C C . PRO A 1 89 ? 5.25515 -3.69985 5.97692 1.000 3.42381 87 PRO A C 1
ATOM 633 O O . PRO A 1 89 ? 6.17930 -3.71008 5.15658 1.000 3.05967 87 PRO A O 1
ATOM 637 N N . CYS A 1 90 ? 3.97870 -3.85619 5.63027 1.000 3.79423 88 CYS A N 1
ATOM 638 C CA . CYS A 1 90 ? 3.63625 -3.95585 4.21912 1.000 1.86079 88 CYS A CA 1
ATOM 639 C C . CYS A 1 90 ? 3.80852 -2.60144 3.53058 1.000 3.21278 88 CYS A C 1
ATOM 640 O O . CYS A 1 90 ? 4.00230 -1.56205 4.16562 1.000 3.14957 88 CYS A O 1
ATOM 643 N N . GLY A 1 91 ? 3.76794 -2.63629 2.20064 1.000 3.66342 89 GLY A N 1
ATOM 644 C CA . GLY A 1 91 ? 4.02206 -1.43121 1.42230 1.000 3.14686 89 GLY A CA 1
ATOM 645 C C . GLY A 1 91 ? 2.99037 -0.34197 1.64901 1.000 3.82588 89 GLY A C 1
ATOM 646 O O . GLY A 1 91 ? 3.31923 0.84532 1.58973 1.000 3.05343 89 GLY A O 1
ATOM 647 N N . ALA A 1 92 ? 1.73262 -0.72179 1.89184 1.000 2.88499 90 ALA A N 1
ATOM 648 C CA . ALA A 1 92 ? 0.71689 0.29072 2.17813 1.000 3.00265 90 ALA A CA 1
ATOM 649 C C . ALA A 1 92 ? 1.05987 1.03737 3.45674 1.000 3.15583 90 ALA A C 1
ATOM 650 O O . ALA A 1 92 ? 0.98862 2.27622 3.50945 1.000 3.37760 90 ALA A O 1
ATOM 652 N N . CYS A 1 93 ? 1.48106 0.30678 4.48792 1.000 3.07974 91 CYS A N 1
ATOM 653 C CA . CYS A 1 93 ? 1.88805 0.96037 5.72724 1.000 3.54935 91 CYS A CA 1
ATOM 654 C C . CYS A 1 93 ? 3.10552 1.84635 5.51584 1.000 3.22540 91 CYS A C 1
ATOM 655 O O . CYS A 1 93 ? 3.17679 2.95659 6.06057 1.000 5.26047 91 CYS A O 1
ATOM 658 N N . ARG A 1 94 ? 4.08029 1.37146 4.73949 1.000 4.15926 92 ARG A N 1
ATOM 659 C CA . ARG A 1 94 ? 5.25508 2.19140 4.46335 1.000 2.44398 92 ARG A CA 1
ATOM 660 C C . ARG A 1 94 ? 4.87177 3.49136 3.76285 1.000 3.08906 92 ARG A C 1
ATOM 661 O O . ARG A 1 94 ? 5.45630 4.54799 4.04068 1.000 5.63331 92 ARG A O 1
ATOM 669 N N . GLN A 1 95 ? 3.88841 3.43977 2.85367 1.000 2.94058 93 GLN A N 1
ATOM 670 C CA . GLN A 1 95 ? 3.45335 4.64846 2.15125 1.000 3.38278 93 GLN A CA 1
ATOM 671 C C . GLN A 1 95 ? 2.78385 5.64898 3.09232 1.000 4.34922 93 GLN A C 1
ATOM 672 O O . GLN A 1 95 ? 2.95271 6.86301 2.93429 1.000 3.49567 93 GLN A O 1
ATOM 678 N N . VAL A 1 96 ? 2.02337 5.17073 4.07863 1.000 3.11125 94 VAL A N 1
ATOM 679 C CA . VAL A 1 96 ? 1.44287 6.08973 5.05545 1.000 2.47427 94 VAL A CA 1
ATOM 680 C C . VAL A 1 96 ? 2.53377 6.64717 5.96421 1.000 4.17086 94 VAL A C 1
ATOM 681 O O . VAL A 1 96 ? 2.53403 7.83865 6.30504 1.000 5.45647 94 VAL A O 1
ATOM 685 N N . MET A 1 97 ? 3.50224 5.80866 6.33311 1.000 4.14782 95 MET A N 1
ATOM 686 C CA . MET A 1 97 ? 4.66932 6.27869 7.08187 1.000 5.43952 95 MET A CA 1
ATOM 687 C C . MET A 1 97 ? 5.32778 7.45342 6.37276 1.000 5.11680 95 MET A C 1
ATOM 688 O O . MET A 1 97 ? 5.64427 8.48095 6.98651 1.000 5.34980 95 MET A O 1
ATOM 693 N N . ALA A 1 98 ? 5.52395 7.31935 5.06098 1.000 4.96394 96 ALA A N 1
ATOM 694 C CA . ALA A 1 98 ? 6.22787 8.34765 4.29751 1.000 4.94697 96 ALA A CA 1
ATOM 695 C C . ALA A 1 98 ? 5.43758 9.65095 4.21185 1.000 6.81842 96 ALA A C 1
ATOM 696 O O . ALA A 1 98 ? 6.02853 10.71646 4.01026 1.000 6.86578 96 ALA A O 1
ATOM 698 N N . GLU A 1 99 ? 4.10809 9.58991 4.32919 1.000 4.08296 97 GLU A N 1
ATOM 699 C CA . GLU A 1 99 ? 3.29758 10.80318 4.31495 1.000 4.04479 97 GLU A CA 1
ATOM 700 C C . GLU A 1 99 ? 3.59476 11.68336 5.51794 1.000 4.57794 97 GLU A C 1
ATOM 701 O O . GLU A 1 99 ? 3.54350 12.91567 5.41034 1.000 6.27424 97 GLU A O 1
ATOM 707 N N . PHE A 1 100 ? 3.90749 11.07874 6.66968 1.000 4.29421 98 PHE A N 1
ATOM 708 C CA . PHE A 1 100 ? 3.92896 11.78895 7.93711 1.000 4.11507 98 PHE A CA 1
ATOM 709 C C . PHE A 1 100 ? 5.28201 11.81562 8.62053 1.000 6.16873 98 PHE A C 1
ATOM 710 O O . PHE A 1 100 ? 5.45536 12.59692 9.56419 1.000 6.91402 98 PHE A O 1
ATOM 718 N N . CYS A 1 101 ? 6.24408 11.00362 8.17517 1.000 4.55286 99 CYS A N 1
ATOM 719 C CA . CYS A 1 101 ? 7.51217 10.84974 8.87380 1.000 3.66449 99 CYS A CA 1
ATOM 720 C C . CYS A 1 101 ? 8.67561 11.23252 7.97576 1.000 3.93815 99 CYS A C 1
ATOM 721 O O . CYS A 1 101 ? 8.64423 11.01356 6.76390 1.000 6.13644 99 CYS A O 1
ATOM 724 N N . ALA A 1 102 ? 9.71561 11.77652 8.59805 1.000 5.44966 100 ALA A N 1
ATOM 725 C CA . ALA A 1 102 ? 10.93476 12.07607 7.86870 1.000 6.10946 100 ALA A CA 1
ATOM 726 C C . ALA A 1 102 ? 11.62931 10.78662 7.43553 1.000 6.22689 100 ALA A C 1
ATOM 727 O O . ALA A 1 102 ? 11.50842 9.75470 8.09725 1.000 5.92909 100 ALA A O 1
ATOM 729 N N . PRO A 1 103 ? 12.37503 10.82280 6.33494 1.000 5.30275 101 PRO A N 1
ATOM 730 C CA . PRO A 1 103 ? 13.11316 9.62107 5.91651 1.000 6.87539 101 PRO A CA 1
ATOM 731 C C . PRO A 1 103 ? 14.00369 9.04448 7.00773 1.000 6.57798 101 PRO A C 1
ATOM 732 O O . PRO A 1 103 ? 14.13156 7.81846 7.10717 1.000 6.93689 101 PRO A O 1
ATOM 736 N N . ASP A 1 104 ? 14.60505 9.88624 7.84384 1.000 6.52514 102 ASP A N 1
ATOM 737 C CA . ASP A 1 104 ? 15.50201 9.39029 8.88115 1.000 5.98505 102 ASP A CA 1
ATOM 738 C C . ASP A 1 104 ? 14.78819 8.85036 10.10614 1.000 5.61575 102 ASP A C 1
ATOM 739 O O . ASP A 1 104 ? 15.47170 8.45023 11.05342 1.000 7.40618 102 ASP A O 1
ATOM 744 N N . MET A 1 105 ? 13.46249 8.82312 10.14199 1.000 4.60180 103 MET A N 1
ATOM 745 C CA . MET A 1 105 ? 12.81793 8.44521 11.38913 1.000 4.88202 103 MET A CA 1
ATOM 746 C C . MET A 1 105 ? 13.08196 6.95379 11.65436 1.000 4.43622 103 MET A C 1
ATOM 747 O O . MET A 1 105 ? 12.91591 6.12459 10.75132 1.000 4.09430 103 MET A O 1
ATOM 752 N N . PRO A 1 106 ? 13.52715 6.60142 12.85736 1.000 4.36090 104 PRO A N 1
ATOM 753 C CA . PRO A 1 106 ? 13.86514 5.19290 13.11416 1.000 5.53562 104 PRO A CA 1
ATOM 754 C C . PRO A 1 106 ? 12.60546 4.34814 13.26391 1.000 5.72892 104 PRO A C 1
ATOM 755 O O . PRO A 1 106 ? 11.57864 4.78377 13.78771 1.000 4.65968 104 PRO A O 1
ATOM 759 N N . VAL A 1 107 ? 12.72861 3.09720 12.82980 1.000 3.42229 105 VAL A N 1
ATOM 760 C CA . VAL A 1 107 ? 11.67909 2.09830 12.94266 1.000 3.25619 105 VAL A CA 1
ATOM 761 C C . VAL A 1 107 ? 12.29931 0.85389 13.57014 1.000 4.14233 105 VAL A C 1
ATOM 762 O O . VAL A 1 107 ? 13.31441 0.35636 13.08451 1.000 4.95807 105 VAL A O 1
ATOM 766 N N . THR A 1 108 ? 11.69586 0.37508 14.65541 1.000 4.06383 106 THR A N 1
ATOM 767 C CA . THR A 1 108 ? 12.13077 -0.85944 15.30529 1.000 3.11109 106 THR A CA 1
ATOM 768 C C . THR A 1 108 ? 11.09532 -1.93878 15.04957 1.000 4.68639 106 THR A C 1
ATOM 769 O O . THR A 1 108 ? 9.91339 -1.74591 15.35500 1.000 3.74403 106 THR A O 1
ATOM 773 N N . LEU A 1 109 ? 11.53509 -3.05821 14.47137 1.000 2.94720 107 LEU A N 1
ATOM 774 C CA . LEU A 1 109 ? 10.69050 -4.20814 14.17805 1.000 3.26821 107 LEU A CA 1
ATOM 775 C C . LEU A 1 109 ? 11.06625 -5.37339 15.08715 1.000 3.44600 107 LEU A C 1
ATOM 776 O O . LEU A 1 109 ? 12.25342 -5.67656 15.24560 1.000 3.96644 107 LEU A O 1
ATOM 781 N N . VAL A 1 110 ? 10.06737 -6.04914 15.66487 1.000 3.38012 108 VAL A N 1
ATOM 782 C CA . VAL A 1 110 ? 10.35189 -7.15518 16.57395 1.000 2.97026 108 VAL A CA 1
ATOM 783 C C . VAL A 1 110 ? 9.50337 -8.36269 16.20085 1.000 4.40240 108 VAL A C 1
ATOM 784 O O . VAL A 1 110 ? 8.44165 -8.24621 15.57554 1.000 3.37330 108 VAL A O 1
ATOM 788 N N . GLY A 1 111 ? 10.04318 -9.53667 16.50648 1.000 4.65459 109 GLY A N 1
ATOM 789 C CA . GLY A 1 111 ? 9.34344 -10.79686 16.34263 1.000 3.34028 109 GLY A CA 1
ATOM 790 C C . GLY A 1 111 ? 9.49429 -11.71902 17.53442 1.000 5.20214 109 GLY A C 1
ATOM 791 O O . GLY A 1 111 ? 9.87838 -11.27452 18.62557 1.000 4.59460 109 GLY A O 1
ATOM 792 N N . ASP A 1 112 ? 9.29789 -13.01609 17.30114 1.000 3.09941 110 ASP A N 1
ATOM 793 C CA . ASP A 1 112 ? 9.40284 -13.99683 18.37206 1.000 4.54538 110 ASP A CA 1
ATOM 794 C C . ASP A 1 112 ? 10.81146 -14.02884 18.95612 1.000 6.57191 110 ASP A C 1
ATOM 795 O O . ASP A 1 112 ? 11.80147 -13.69018 18.30323 1.000 5.42752 110 ASP A O 1
ATOM 800 N N . ASN A 1 113 ? 10.88865 -14.47877 20.20609 1.000 4.80533 111 ASN A N 1
ATOM 801 C CA . ASN A 1 113 ? 12.16189 -14.71245 20.89121 1.000 5.12811 111 ASN A CA 1
ATOM 802 C C . ASN A 1 113 ? 13.05474 -13.46989 20.91312 1.000 6.90752 111 ASN A C 1
ATOM 803 O O . ASN A 1 113 ? 14.28886 -13.56729 20.90587 1.000 6.58609 111 ASN A O 1
ATOM 808 N N . GLY A 1 114 ? 12.42921 -12.29378 20.98243 1.000 5.13755 112 GLY A N 1
ATOM 809 C CA . GLY A 1 114 ? 13.15021 -11.04974 21.11529 1.000 5.57789 112 GLY A CA 1
ATOM 810 C C . GLY A 1 114 ? 13.88251 -10.59491 19.87381 1.000 6.10332 112 GLY A C 1
ATOM 811 O O . GLY A 1 114 ? 14.66889 -9.64372 19.95737 1.000 7.57938 112 GLY A O 1
ATOM 812 N N . VAL A 1 115 ? 13.64351 -11.22471 18.72006 1.000 5.60187 113 VAL A N 1
ATOM 813 C CA . VAL A 1 115 ? 14.38236 -10.84838 17.51577 1.000 3.84444 113 VAL A CA 1
ATOM 814 C C . VAL A 1 115 ? 13.99323 -9.43342 17.11513 1.000 4.68347 113 VAL A C 1
ATOM 815 O O . VAL A 1 115 ? 12.81859 -9.04591 17.19077 1.000 5.40495 113 VAL A O 1
ATOM 819 N N . THR A 1 116 ? 14.99515 -8.63181 16.74629 1.000 4.90219 114 THR A N 1
ATOM 820 C CA . THR A 1 116 ? 14.77037 -7.22063 16.47643 1.000 6.38375 114 THR A CA 1
ATOM 821 C C . THR A 1 116 ? 15.50200 -6.81787 15.20742 1.000 6.08655 114 THR A C 1
ATOM 822 O O . THR A 1 116 ? 16.57716 -7.33221 14.89444 1.000 7.77345 114 THR A O 1
ATOM 826 N N . LYS A 1 117 ? 14.93095 -5.84796 14.49954 1.000 6.11508 115 LYS A N 1
ATOM 827 C CA . LYS A 1 117 ? 15.58028 -5.24063 13.34404 1.000 5.15406 115 LYS A CA 1
ATOM 828 C C . LYS A 1 117 ? 15.46815 -3.73502 13.47417 1.000 6.50084 115 LYS A C 1
ATOM 829 O O . LYS A 1 117 ? 14.36733 -3.20242 13.65105 1.000 4.70055 115 LYS A O 1
ATOM 835 N N . ALA A 1 118 ? 16.60407 -3.05861 13.39014 1.000 5.09550 116 ALA A N 1
ATOM 836 C CA . ALA A 1 118 ? 16.64225 -1.60739 13.40080 1.000 4.5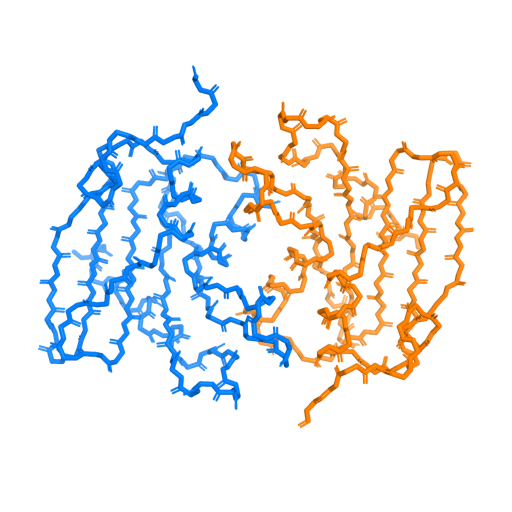8946 116 ALA A CA 1
ATOM 837 C C . ALA A 1 118 ? 16.60996 -1.12698 11.96219 1.000 5.12241 116 ALA A C 1
ATOM 838 O O . ALA A 1 118 ? 17.42149 -1.56539 11.14428 1.000 7.22720 116 ALA A O 1
ATOM 840 N N . THR A 1 119 ? 15.67738 -0.23810 11.65155 1.000 4.16941 117 THR A N 1
ATOM 841 C CA . THR A 1 119 ? 15.60851 0.27899 10.29149 1.000 4.18985 117 THR A CA 1
ATOM 842 C C . THR A 1 119 ? 15.09260 1.71523 10.35625 1.000 4.98233 117 THR A C 1
ATOM 843 O O . THR A 1 119 ? 15.11527 2.35288 11.41529 1.000 4.42034 117 THR A O 1
ATOM 847 N N . THR A 1 120 ? 14.69131 2.24422 9.19937 1.000 5.70710 118 THR A N 1
ATOM 848 C CA . THR A 1 120 ? 14.28464 3.63720 9.04734 1.000 5.02087 118 THR A CA 1
ATOM 849 C C . THR A 1 120 ? 13.25488 3.73597 7.93562 1.000 3.88884 118 THR A C 1
ATOM 850 O O . THR A 1 120 ? 13.12285 2.83365 7.10624 1.000 5.05505 118 THR A O 1
ATOM 854 N N . VAL A 1 121 ? 12.55585 4.87418 7.89586 1.000 3.62989 119 VAL A N 1
ATOM 855 C CA . VAL A 1 121 ? 11.65250 5.12792 6.77854 1.000 4.97954 119 VAL A CA 1
ATOM 856 C C . VAL A 1 121 ? 12.40170 5.08233 5.44889 1.000 6.79950 119 VAL A C 1
ATOM 857 O O . VAL A 1 121 ? 11.94194 4.44169 4.49268 1.000 7.28181 119 VAL A O 1
ATOM 861 N N . ARG A 1 122 ? 13.58656 5.71482 5.38010 1.000 7.65814 120 ARG A N 1
ATOM 862 C CA . ARG A 1 122 ? 14.35415 5.74950 4.12915 1.000 8.72696 120 ARG A CA 1
ATOM 863 C C . ARG A 1 122 ? 14.73979 4.35209 3.67605 1.000 9.24058 120 ARG A C 1
ATOM 864 O O . ARG A 1 122 ? 14.80330 4.07119 2.46952 1.000 10.97230 120 ARG A O 1
ATOM 872 N N . GLU A 1 123 ? 15.01208 3.46524 4.62280 1.000 5.31845 121 GLU A N 1
ATOM 873 C CA . GLU A 1 123 ? 15.40415 2.12031 4.27170 1.000 6.26056 121 GLU A CA 1
ATOM 874 C C . GLU A 1 123 ? 14.20314 1.28045 3.87757 1.000 6.76267 121 GLU A C 1
ATOM 875 O O . GLU A 1 123 ? 14.32517 0.40672 3.02042 1.000 8.26153 121 GLU A O 1
ATOM 881 N N . LEU A 1 124 ? 13.04436 1.50951 4.50752 1.000 5.53446 122 LEU A N 1
ATOM 882 C CA . LEU A 1 124 ? 11.87335 0.70181 4.17863 1.000 4.01858 122 LEU A CA 1
ATOM 883 C C . LEU A 1 124 ? 11.22147 1.13812 2.87280 1.000 3.73049 122 LEU A C 1
ATOM 884 O O . LEU A 1 124 ? 10.59517 0.32576 2.19043 1.000 4.49185 122 LEU A O 1
ATOM 889 N N . LEU A 1 125 ? 11.32031 2.40587 2.50411 1.000 4.95547 123 LEU A N 1
ATOM 890 C CA . LEU A 1 125 ? 10.64340 2.89046 1.30303 1.000 5.22249 123 LEU A CA 1
ATOM 891 C C . LEU A 1 125 ? 11.56247 3.84895 0.56647 1.000 5.02509 123 LEU A C 1
ATOM 892 O O . LEU A 1 125 ? 11.39099 5.07268 0.61790 1.000 5.75504 123 LEU A O 1
ATOM 897 N N . PRO A 1 126 ? 12.55744 3.32120 -0.13175 1.000 4.72690 124 PRO A N 1
ATOM 898 C CA . PRO A 1 126 ? 13.48043 4.19761 -0.85407 1.000 3.43015 124 PRO A CA 1
ATOM 899 C C . PRO A 1 126 ? 12.81256 4.84905 -2.05401 1.000 4.38145 124 PRO A C 1
ATOM 900 O O . PRO A 1 126 ? 11.84725 4.33433 -2.61997 1.000 4.95901 124 PRO A O 1
ATOM 904 N N . TYR A 1 127 ? 13.32484 6.02022 -2.42280 1.000 7.77863 125 TYR A N 1
ATOM 905 C CA . TYR A 1 127 ? 12.76587 6.75460 -3.56216 1.000 6.40591 125 TYR A CA 1
ATOM 906 C C . TYR A 1 127 ? 11.24191 6.89607 -3.42938 1.000 7.65343 125 TYR A C 1
ATOM 907 O O . TYR A 1 127 ? 10.47994 6.56268 -4.33780 1.000 8.19957 125 TYR A O 1
ATOM 916 N N . ALA A 1 128 ? 10.79596 7.36390 -2.26518 1.000 7.02032 126 ALA A N 1
ATOM 917 C CA . ALA A 1 128 ? 9.37931 7.28126 -1.91918 1.000 5.84603 126 ALA A CA 1
ATOM 918 C C . ALA A 1 128 ? 8.52687 8.22014 -2.76806 1.000 6.98258 126 ALA A C 1
ATOM 919 O O . ALA A 1 128 ? 8.90673 9.36439 -3.03995 1.000 9.48905 126 ALA A O 1
ATOM 921 N N . PHE A 1 129 ? 7.34681 7.73762 -3.15787 1.000 4.94050 127 PHE A N 1
ATOM 922 C CA . PHE A 1 129 ? 6.35268 8.57792 -3.81715 1.000 6.18565 127 PHE A CA 1
ATOM 923 C C . PHE A 1 129 ? 5.76402 9.56544 -2.81535 1.000 6.79071 127 PHE A C 1
ATOM 924 O O . PHE A 1 129 ? 5.28111 9.16035 -1.75452 1.000 8.38031 127 PHE A O 1
ATOM 932 N N . THR A 1 130 ? 5.82829 10.86372 -3.10639 1.000 10.10650 128 THR A N 1
ATOM 933 C CA . THR A 1 130 ? 5.31512 11.82913 -2.13378 1.000 10.88184 128 THR A CA 1
ATOM 934 C C . THR A 1 130 ? 4.59605 12.96758 -2.84106 1.000 14.16928 128 THR A C 1
ATOM 935 O O . THR A 1 130 ? 4.53934 13.02877 -4.07146 1.000 17.20472 128 THR A O 1
ATOM 939 N N . GLU A 1 131 ? 3.98209 13.83751 -2.02043 1.000 15.53416 129 GLU A N 1
ATOM 940 C CA . GLU A 1 131 ? 3.38315 15.08021 -2.51043 1.000 16.59289 129 GLU A CA 1
ATOM 941 C C . GLU A 1 131 ? 4.31928 15.83057 -3.45110 1.000 18.05395 129 GLU A C 1
ATOM 942 O O . GLU A 1 131 ? 3.87803 16.37442 -4.47126 1.000 23.43711 129 GLU A O 1
ATOM 948 N N . LYS A 1 132 ? 5.61070 15.87599 -3.11569 1.000 21.38976 130 LYS A N 1
ATOM 949 C CA . LYS A 1 132 ? 6.63664 16.50882 -3.95101 1.000 17.90685 130 LYS A CA 1
ATOM 950 C C . LYS A 1 132 ? 6.51535 16.10050 -5.41331 1.000 19.07570 130 LYS A C 1
ATOM 951 O O . LYS A 1 132 ? 7.12108 16.72362 -6.28832 1.000 23.07415 130 LYS A O 1
ATOM 957 N N . GLN B 1 8 ? -27.34143 16.81536 19.60399 1.000 15.74082 6 GLN B N 1
ATOM 958 C CA . GLN B 1 8 ? -26.64515 17.98109 19.07364 1.000 14.37905 6 GLN B CA 1
ATOM 959 C C . GLN B 1 8 ? -25.13559 17.88750 19.30614 1.000 11.44686 6 GLN B C 1
ATOM 960 O O . GLN B 1 8 ? -24.35424 18.28510 18.44856 1.000 12.43866 6 GLN B O 1
ATOM 966 N N . GLU B 1 9 ? -24.72738 17.37607 20.47220 1.000 12.34502 7 GLU B N 1
ATOM 967 C CA . GLU B 1 9 ? -23.29949 17.21597 20.74547 1.000 11.34682 7 GLU B CA 1
ATOM 968 C C . GLU B 1 9 ? -22.63672 16.31636 19.70788 1.000 9.05150 7 GLU B C 1
ATOM 969 O O . GLU B 1 9 ? -21.49617 16.56542 19.29291 1.000 11.28074 7 GLU B O 1
ATOM 975 N N . TRP B 1 10 ? -23.33618 15.26299 19.27846 1.000 9.53776 8 TRP B N 1
ATOM 976 C CA . TRP B 1 10 ? -22.78034 14.36439 18.26527 1.000 6.75290 8 TRP B CA 1
ATOM 977 C C . TRP B 1 10 ? -22.65947 15.06321 16.91517 1.000 7.93033 8 TRP B C 1
ATOM 978 O O . TRP B 1 10 ? -21.65648 14.89802 16.20753 1.000 6.72425 8 TRP B O 1
ATOM 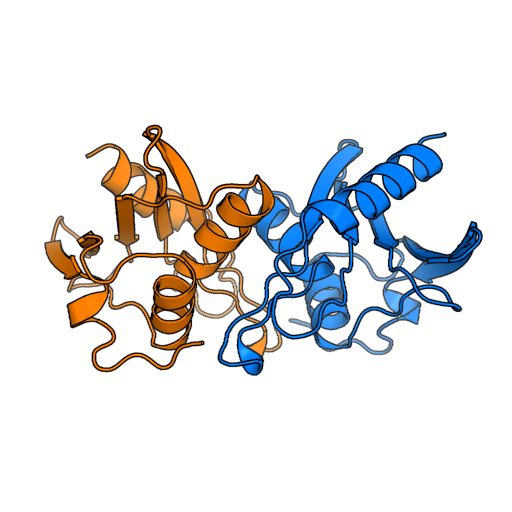989 N N . ILE B 1 11 ? -23.67609 15.84199 16.53869 1.000 7.03784 9 ILE B N 1
ATOM 990 C CA . ILE B 1 11 ? -23.59865 16.63040 15.31299 1.000 6.89167 9 ILE B CA 1
ATOM 991 C C . ILE B 1 11 ? -22.45340 17.63348 15.39324 1.000 7.52700 9 ILE B C 1
ATOM 992 O O . ILE B 1 11 ? -21.67340 17.78358 14.44396 1.000 6.27872 9 ILE B O 1
ATOM 997 N N . ASN B 1 12 ? -22.32200 18.31808 16.53184 1.000 7.64969 10 ASN B N 1
ATOM 998 C CA . ASN B 1 12 ? -21.23361 19.27615 16.70522 1.000 9.49085 10 ASN B CA 1
ATOM 999 C C . ASN B 1 12 ? -19.86977 18.60962 16.59494 1.000 6.15515 10 ASN B C 1
ATOM 1000 O O . ASN B 1 12 ? -18.93862 19.18818 16.02348 1.000 8.03111 10 ASN B O 1
ATOM 1005 N N . THR B 1 13 ? -19.73070 17.39958 17.14365 1.000 5.87889 11 THR B N 1
ATOM 1006 C CA . THR B 1 13 ? -18.46040 16.68981 17.05290 1.000 6.29844 11 THR B CA 1
ATOM 1007 C C . THR B 1 13 ? -18.10808 16.39248 15.60555 1.000 6.92452 11 THR B C 1
ATOM 1008 O O . THR B 1 13 ? -16.95458 16.55038 15.19493 1.000 6.43181 11 THR B O 1
ATOM 1012 N N . ALA B 1 14 ? -19.09244 15.96915 14.80987 1.000 5.31174 12 ALA B N 1
ATOM 1013 C CA . ALA B 1 14 ? -18.81094 15.66688 13.41034 1.000 5.07787 12 ALA B CA 1
ATOM 1014 C C . ALA B 1 14 ? -18.49862 16.93383 12.61349 1.000 5.44619 12 ALA B C 1
ATOM 1015 O O . ALA B 1 14 ? -17.57799 16.94635 11.78526 1.000 5.41554 12 ALA B O 1
ATOM 1017 N N . ILE B 1 15 ? -19.24177 18.01833 12.85986 1.000 5.47222 13 ILE B N 1
ATOM 1018 C CA . ILE B 1 15 ? -19.00847 19.25566 12.11565 1.000 5.13457 13 ILE B CA 1
ATOM 1019 C C . ILE B 1 15 ? -17.68180 19.89793 12.50846 1.000 4.45747 13 ILE B C 1
ATOM 1020 O O . ILE B 1 15 ? -16.94707 20.40493 11.65429 1.000 6.13498 13 ILE B O 1
ATOM 1025 N N . GLU B 1 16 ? -17.35586 19.89494 13.80123 1.000 4.87561 14 GLU B N 1
ATOM 1026 C CA . GLU B 1 16 ? -16.11801 20.52888 14.24121 1.000 7.42087 14 GLU B CA 1
ATOM 1027 C C . GLU B 1 16 ? -14.89720 19.77511 13.70967 1.000 6.31709 14 GLU B C 1
ATOM 1028 O O . GLU B 1 16 ? -13.82874 20.36935 13.53598 1.000 6.78514 14 GLU B O 1
ATOM 1034 N N . ALA B 1 17 ? -15.04506 18.47648 13.42579 1.000 4.72707 15 ALA B N 1
ATOM 1035 C CA . ALA B 1 17 ? -13.94430 17.71440 12.84476 1.000 4.53433 15 ALA B CA 1
ATOM 1036 C C . ALA B 1 17 ? -13.55424 18.22598 11.46328 1.000 5.27835 15 ALA B C 1
ATOM 1037 O O . ALA B 1 17 ? -12.41432 18.00786 11.02951 1.000 4.61386 15 ALA B O 1
ATOM 1039 N N . LEU B 1 18 ? -14.46988 18.90864 10.76757 1.000 5.83538 16 LEU B N 1
ATOM 1040 C CA . LEU B 1 18 ? -14.17076 19.35880 9.41309 1.000 5.26400 16 LEU B CA 1
ATOM 1041 C C . LEU B 1 18 ? -12.98462 20.30435 9.38672 1.000 7.11497 16 LEU B C 1
ATOM 1042 O O . LEU B 1 18 ? -12.22427 20.30740 8.41912 1.000 10.50491 16 LEU B O 1
ATOM 1047 N N . ASP B 1 19 ? -12.75846 21.05091 10.46121 1.000 6.94801 17 ASP B N 1
ATOM 1048 C CA . ASP B 1 19 ? -11.65214 21.99448 10.44918 1.000 7.34011 17 ASP B CA 1
ATOM 1049 C C . ASP B 1 19 ? -10.34004 21.36089 10.86403 1.000 6.66189 17 ASP B C 1
ATOM 1050 O O . ASP B 1 19 ? -9.31689 22.05013 10.87901 1.000 6.39472 17 ASP B O 1
ATOM 1055 N N . LYS B 1 20 ? -10.34013 20.05555 11.12346 1.000 5.31657 18 LYS B N 1
ATOM 1056 C CA . LYS B 1 20 ? -9.15216 19.34141 11.55988 1.000 5.45200 18 LYS B CA 1
ATOM 1057 C C . LYS B 1 20 ? -8.75935 18.22204 10.60402 1.000 4.99956 18 LYS B C 1
ATOM 1058 O O . LYS B 1 20 ? -7.82495 17.46552 10.90069 1.000 5.05258 18 LYS B O 1
ATOM 1064 N N . ALA B 1 21 ? -9.44397 18.08902 9.47018 1.000 4.48370 19 ALA B N 1
ATOM 1065 C CA . ALA B 1 21 ? -9.17628 16.98164 8.56203 1.000 4.95396 19 ALA B CA 1
ATOM 1066 C C . ALA B 1 21 ? -7.80741 17.13033 7.90231 1.000 4.52619 19 ALA B C 1
ATOM 1067 O O . ALA B 1 21 ? -7.26800 18.22780 7.76351 1.000 5.91986 19 ALA B O 1
ATOM 1069 N N . TYR B 1 22 ? -7.24737 16.00165 7.46631 1.000 4.68911 20 TYR B N 1
ATOM 1070 C CA . TYR B 1 22 ? -6.00096 16.01824 6.70646 1.000 4.14249 20 TYR B CA 1
ATOM 1071 C C . TYR B 1 22 ? -6.36345 15.75995 5.24644 1.000 4.63133 20 TYR B C 1
ATOM 1072 O O . TYR B 1 22 ? -6.38811 14.62057 4.77343 1.000 4.19219 20 TYR B O 1
ATOM 1081 N N . VAL B 1 23 ? -6.65716 16.84461 4.53037 1.000 4.82056 21 VAL B N 1
ATOM 1082 C CA . VAL B 1 23 ? -7.11591 16.75246 3.14334 1.000 5.16924 21 VAL B CA 1
ATOM 1083 C C . VAL B 1 23 ? -6.33193 17.70984 2.24633 1.000 7.38520 21 VAL B C 1
ATOM 1084 O O . VAL B 1 23 ? -6.93817 18.50955 1.51365 1.000 6.39804 21 VAL B O 1
ATOM 1088 N N . PRO B 1 24 ? -4.99988 17.64088 2.21567 1.000 5.51615 22 PRO B N 1
ATOM 1089 C CA . PRO B 1 24 ? -4.24539 18.56909 1.35974 1.000 8.14858 22 PRO B CA 1
ATOM 1090 C C . PRO B 1 24 ? -4.44128 18.33810 -0.12967 1.000 8.60504 22 PRO B C 1
ATOM 1091 O O . PRO B 1 24 ? -4.06329 19.22047 -0.90960 1.000 12.04800 22 PRO B O 1
ATOM 1095 N N . TYR B 1 25 ? -5.02317 17.21260 -0.55352 1.000 8.43494 23 TYR B N 1
ATOM 1096 C CA . TYR B 1 25 ? -5.19659 16.94477 -1.98162 1.000 7.16578 23 TYR B CA 1
ATOM 1097 C C . TYR B 1 25 ? -6.60425 17.25010 -2.48139 1.000 11.67188 23 TYR B C 1
ATOM 1098 O O . TYR B 1 25 ? -6.75175 17.87212 -3.54191 1.000 13.52004 23 TYR B O 1
ATOM 1107 N N . SER B 1 26 ? -7.64612 16.87302 -1.73982 1.000 9.05173 24 SER B N 1
ATOM 1108 C CA . SER B 1 26 ? -9.00471 17.18025 -2.17762 1.000 8.26431 24 SER B CA 1
ATOM 1109 C C . SER B 1 26 ? -9.51239 18.50462 -1.63758 1.000 9.13028 24 SER B C 1
ATOM 1110 O O . SER B 1 26 ? -10.38581 19.12455 -2.26134 1.000 11.23264 24 SER B O 1
ATOM 1113 N N . HIS B 1 27 ? -9.00957 18.93911 -0.48059 1.000 7.60577 25 HIS B N 1
ATOM 1114 C CA . HIS B 1 27 ? -9.61524 20.04410 0.26815 1.000 8.63193 25 HIS B CA 1
ATOM 1115 C C . HIS B 1 27 ? -11.10654 19.79799 0.49375 1.000 9.58113 25 HIS B C 1
ATOM 1116 O O . HIS B 1 27 ? -11.92163 20.72749 0.52251 1.000 10.73583 25 HIS B O 1
ATOM 1123 N N . PHE B 1 28 ? -11.47072 18.52606 0.64955 1.000 6.60843 26 PHE B N 1
ATOM 1124 C CA . PHE B 1 28 ? -12.85066 18.09578 0.87331 1.000 5.56477 26 PHE B CA 1
ATOM 1125 C C . PHE B 1 28 ? -12.89263 17.40421 2.22399 1.000 5.59977 26 PHE B C 1
ATOM 1126 O O . PHE B 1 28 ? -12.71019 16.18119 2.30652 1.000 7.49119 26 PHE B O 1
ATOM 1134 N N . PRO B 1 29 ? -13.11026 18.13987 3.31469 1.000 5.25100 27 PRO B N 1
ATOM 1135 C CA . PRO B 1 29 ? -13.10138 17.52333 4.64298 1.000 4.42835 27 PRO B CA 1
ATOM 1136 C C . PRO B 1 29 ? -14.38792 16.77015 4.93429 1.000 5.29494 27 PRO B C 1
ATOM 1137 O O . PRO B 1 29 ? -15.47462 17.13092 4.47487 1.000 6.47635 27 PRO B O 1
ATOM 1141 N N . VAL B 1 30 ? -14.24559 15.69413 5.70192 1.000 3.76563 28 VAL B N 1
ATOM 1142 C CA . VAL B 1 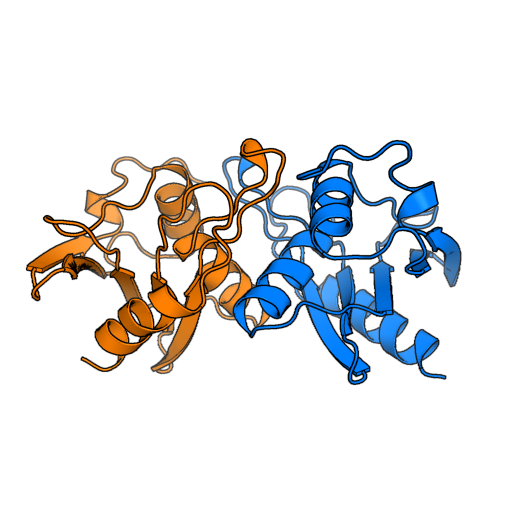30 ? -15.37569 14.92925 6.21298 1.000 3.14128 28 VAL B CA 1
ATOM 1143 C C . VAL B 1 30 ? -15.13037 14.66467 7.68495 1.000 4.26006 28 VAL B C 1
ATOM 1144 O O . VAL B 1 30 ? -13.98980 14.37761 8.08701 1.000 4.57319 28 VAL B O 1
ATOM 1148 N N . GLY B 1 31 ? -16.17925 14.76891 8.49977 1.000 3.75877 29 GLY B N 1
ATOM 1149 C CA . GLY B 1 31 ? -16.09030 14.52149 9.92442 1.000 3.40234 29 GLY B CA 1
ATOM 1150 C C . GLY B 1 31 ? -17.06395 13.44210 10.35583 1.000 3.88645 29 GLY B C 1
ATOM 1151 O O . GLY B 1 31 ? -18.10296 13.23563 9.72426 1.000 5.41114 29 GLY B O 1
ATOM 1152 N N . ALA B 1 32 ? -16.70982 12.73558 11.42797 1.000 2.48222 30 ALA B N 1
ATOM 1153 C CA . ALA B 1 32 ? -17.55693 11.66380 11.92835 1.000 3.47702 30 ALA B CA 1
ATOM 1154 C C . ALA B 1 32 ? -17.58418 11.67260 13.44989 1.000 4.12437 30 ALA B C 1
ATOM 1155 O O . ALA B 1 32 ? -16.60124 12.03215 14.10484 1.000 4.32794 30 ALA B O 1
ATOM 1157 N N . CYS B 1 33 ? -18.71991 11.24482 13.99909 1.000 3.10150 31 CYS B N 1
ATOM 1158 C CA . CYS B 1 33 ? -18.89944 11.05976 15.43560 1.000 4.47566 31 CYS B CA 1
ATOM 1159 C C . CYS B 1 33 ? -19.50809 9.68578 15.64163 1.000 5.02069 31 CYS B C 1
ATOM 1160 O O . CYS B 1 33 ? -20.63265 9.43964 15.19642 1.000 6.59656 31 CYS B O 1
ATOM 1163 N N . LEU B 1 34 ? -18.75317 8.79058 16.27000 1.000 3.99306 32 LEU B N 1
ATOM 1164 C CA . LEU B 1 34 ? -19.19329 7.42750 16.53685 1.000 3.54498 32 LEU B CA 1
ATOM 1165 C C . LEU B 1 34 ? -19.44381 7.28021 18.02944 1.000 5.01231 32 LEU B C 1
ATOM 1166 O O . LEU B 1 34 ? -18.56566 7.60332 18.84195 1.000 6.15514 32 LEU B O 1
ATOM 1171 N N . VAL B 1 35 ? -20.63622 6.81292 18.38921 1.000 4.90314 33 VAL B N 1
ATOM 1172 C CA . VAL B 1 35 ? -21.08681 6.78725 19.77464 1.000 4.57916 33 VAL B CA 1
ATOM 1173 C C . VAL B 1 35 ? -21.23331 5.34060 20.22338 1.000 6.41099 33 VAL B C 1
ATOM 1174 O O . VAL B 1 35 ? -21.82794 4.52109 19.50799 1.000 6.26966 33 VAL B O 1
ATOM 1178 N N . THR B 1 36 ? -20.69904 5.02406 21.40266 1.000 7.11120 34 THR B N 1
ATOM 1179 C CA . THR B 1 36 ? -20.83783 3.68713 21.95682 1.000 6.96773 34 THR B CA 1
ATOM 1180 C C . THR B 1 36 ? -22.08544 3.59729 22.82948 1.000 7.90532 34 THR B C 1
ATOM 1181 O O . THR B 1 36 ? -22.68488 4.60429 23.20724 1.000 8.35377 34 THR B O 1
ATOM 1185 N N . GLU B 1 37 ? -22.44680 2.35616 23.17613 1.000 9.99485 35 GLU B N 1
ATOM 1186 C CA . GLU B 1 37 ? -23.57496 2.11974 24.08025 1.000 11.86215 35 GLU B CA 1
ATOM 1187 C C . GLU B 1 37 ? -23.37217 2.81252 25.42142 1.000 11.83225 35 GLU B C 1
ATOM 1188 O O . GLU B 1 37 ? -24.33177 3.30660 26.03017 1.000 13.21257 35 GLU B O 1
ATOM 1194 N N . SER B 1 38 ? -22.13073 2.86015 25.89295 1.000 9.52070 36 SER B N 1
ATOM 1195 C CA . SER B 1 38 ? -21.79693 3.53192 27.13803 1.000 11.37526 36 SER B CA 1
ATOM 1196 C C . SER B 1 38 ? -21.84267 5.04888 27.01312 1.000 14.00669 36 SER B C 1
ATOM 1197 O O . SER B 1 38 ? -21.68692 5.74035 28.02755 1.000 17.26393 36 SER B O 1
ATOM 1200 N N . GLY B 1 39 ? -22.01755 5.58628 25.80254 1.000 10.37516 37 GLY B N 1
ATOM 1201 C CA . GLY B 1 39 ? -22.04789 7.01642 25.60936 1.000 11.80691 37 GLY B CA 1
ATOM 1202 C C . GLY B 1 39 ? -20.73213 7.65772 25.23463 1.000 9.42606 37 GLY B C 1
ATOM 1203 O O . GLY B 1 39 ? -20.69198 8.88655 25.07066 1.000 13.27344 37 GLY B O 1
ATOM 1204 N N . LYS B 1 40 ? -19.65107 6.88515 25.15084 1.000 9.43194 38 LYS B N 1
ATOM 1205 C CA . LYS B 1 40 ? -18.37343 7.43332 24.71268 1.000 9.77045 38 LYS B CA 1
ATOM 1206 C C . LYS B 1 40 ? -18.40184 7.86146 23.24841 1.000 9.20554 38 LYS B C 1
ATOM 1207 O O . LYS B 1 40 ? -18.99399 7.19366 22.39388 1.000 8.53494 38 LYS B O 1
ATOM 1213 N N . ILE B 1 41 ? -17.72526 8.97448 22.96671 1.000 7.09692 39 ILE B N 1
ATOM 1214 C CA . ILE B 1 41 ? -17.67818 9.57704 21.63989 1.000 7.02804 39 ILE B CA 1
ATOM 1215 C C . ILE B 1 41 ? -16.29037 9.39771 21.04427 1.000 8.57184 39 ILE B C 1
ATOM 1216 O O . ILE B 1 41 ? -15.27428 9.69251 21.68989 1.000 9.10158 39 ILE B O 1
ATOM 1221 N N . TYR B 1 42 ? -16.26269 8.99490 19.77660 1.000 5.94387 40 TYR B N 1
ATOM 1222 C CA . TYR B 1 42 ? -15.04082 8.88031 18.99131 1.000 4.23024 40 TYR B CA 1
ATOM 1223 C C . TYR B 1 42 ? -15.19528 9.73186 17.74374 1.000 5.80049 40 TYR B C 1
ATOM 1224 O O . TYR B 1 42 ? -16.15612 9.56805 16.98630 1.000 7.81951 40 TYR B O 1
ATOM 1233 N N . GLN B 1 43 ? -14.27139 10.65779 17.55657 1.000 3.39688 41 GLN B N 1
ATOM 1234 C CA . GLN B 1 43 ? -14.27801 11.57453 16.42680 1.000 4.07898 41 GLN B CA 1
ATOM 1235 C C . GLN B 1 43 ? -13.36807 11.06415 15.31992 1.000 3.95982 41 GLN B C 1
ATOM 1236 O O . GLN B 1 43 ? -12.26040 10.60669 15.58885 1.000 4.61766 41 GLN B O 1
ATOM 1242 N N . GLY B 1 44 ? -13.84803 11.14783 14.08379 1.000 3.84836 42 GLY B N 1
ATOM 1243 C CA . GLY B 1 44 ? -13.04915 10.79084 12.92272 1.000 4.30358 42 GLY B CA 1
ATOM 1244 C C . GLY B 1 44 ? -12.88466 11.93719 11.94154 1.000 4.01212 42 GLY B C 1
ATOM 1245 O O . GLY B 1 44 ? -13.72590 12.83604 11.85590 1.000 3.71355 42 GLY B O 1
ATOM 1246 N N . ILE B 1 45 ? -11.75029 11.92075 11.22927 1.000 3.86505 43 ILE B N 1
ATOM 1247 C CA . ILE B 1 45 ? -11.47663 12.81642 10.11659 1.000 3.92917 43 ILE B CA 1
ATOM 1248 C C . ILE B 1 45 ? -10.98623 11.97069 8.94805 1.000 2.93381 43 ILE B C 1
ATOM 1249 O O . ILE B 1 45 ? -10.44814 10.87667 9.12752 1.000 3.07531 43 ILE B O 1
ATOM 1254 N N . ASN B 1 46 ? -11.14628 12.50256 7.73662 1.000 2.44629 44 ASN B N 1
ATOM 1255 C CA . ASN B 1 46 ? -10.49303 11.85786 6.61309 1.000 3.93733 44 ASN B CA 1
ATOM 1256 C C . ASN B 1 46 ? -9.00471 12.23677 6.57406 1.000 3.09933 44 ASN B C 1
ATOM 1257 O O . ASN B 1 46 ? -8.59260 13.30049 7.05245 1.000 4.82026 44 ASN B O 1
ATOM 1262 N N . ILE B 1 47 ? -8.19749 11.25912 6.17328 1.000 3.94437 45 ILE B N 1
ATOM 1263 C CA . ILE B 1 47 ? -6.74379 11.36129 6.20908 1.000 3.67940 45 ILE B CA 1
ATOM 1264 C C . ILE B 1 47 ? -6.23774 10.91040 4.84588 1.000 4.21815 45 ILE B C 1
ATOM 1265 O O . ILE B 1 47 ? -6.21342 9.71355 4.54490 1.000 3.65192 45 ILE B O 1
ATOM 1270 N N . GLU B 1 48 ? -5.85038 11.86936 4.01451 1.000 3.77168 46 GLU B N 1
ATOM 1271 C CA . GLU B 1 48 ? -5.46973 11.52438 2.65243 1.000 3.22265 46 GLU B CA 1
ATOM 1272 C C . GLU B 1 48 ? -4.00375 11.12707 2.58788 1.000 4.64328 46 GLU B C 1
ATOM 1273 O O . GLU B 1 48 ? -3.24398 11.26158 3.54938 1.000 3.23552 46 GLU B O 1
ATOM 1279 N N . ASN B 1 49 ? -3.62898 10.60115 1.42734 1.000 4.76792 47 ASN B N 1
ATOM 1280 C CA . ASN B 1 49 ? -2.26494 10.19131 1.13247 1.000 4.50908 47 ASN B CA 1
ATOM 1281 C C . ASN B 1 49 ? -1.94485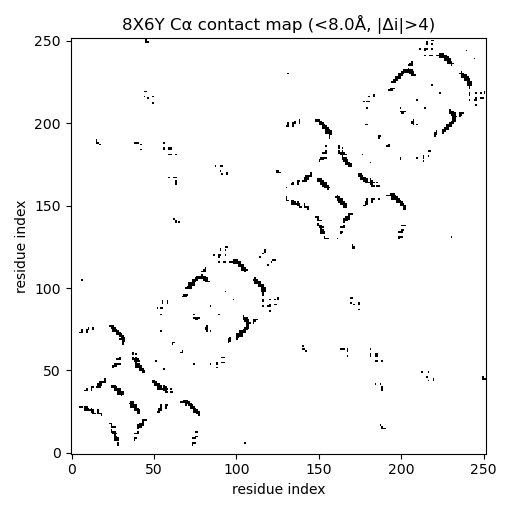 10.64661 -0.27741 1.000 5.58855 47 ASN B C 1
ATOM 1282 O O . ASN B 1 49 ? -2.83886 10.74267 -1.12581 1.000 6.53614 47 ASN B O 1
ATOM 1287 N N . ALA B 1 50 ? -0.66362 10.92592 -0.51775 1.000 5.45467 48 ALA B N 1
ATOM 1288 C CA . ALA B 1 50 ? -0.23787 11.32268 -1.85907 1.000 8.23652 48 ALA B CA 1
ATOM 1289 C C . ALA B 1 50 ? -0.64734 10.28622 -2.90013 1.000 6.34580 48 ALA B C 1
ATOM 1290 O O . ALA B 1 50 ? -0.98962 10.63656 -4.03939 1.000 6.86127 48 ALA B O 1
ATOM 1292 N N . SER B 1 51 ? -0.62068 9.00778 -2.53213 1.000 5.25525 49 SER B N 1
ATOM 1293 C CA . SER B 1 51 ? -1.26268 7.96327 -3.32389 1.000 5.87673 49 SER B CA 1
ATOM 1294 C C . SER B 1 51 ? -2.71844 7.87840 -2.87481 1.000 4.72899 49 SER B C 1
ATOM 1295 O O . SER B 1 51 ? -3.00667 7.40780 -1.76466 1.000 5.57269 49 SER B O 1
ATOM 1298 N N . PHE B 1 52 ? -3.63621 8.36341 -3.72367 1.000 4.19802 50 PHE B N 1
ATOM 1299 C CA . PHE B 1 52 ? -5.02179 8.55987 -3.27892 1.000 5.43152 50 PHE B CA 1
ATOM 1300 C C . PHE B 1 52 ? -5.62579 7.29414 -2.69263 1.000 4.74088 50 PHE B C 1
ATOM 1301 O O . PHE B 1 52 ? -6.44813 7.35853 -1.76794 1.000 6.20492 50 PHE B O 1
ATOM 1309 N N . GLY B 1 53 ? -5.27909 6.13863 -3.25513 1.000 5.66847 51 GLY B N 1
ATOM 1310 C CA . GLY B 1 53 ? -5.85034 4.88233 -2.81624 1.000 7.00115 51 GLY B CA 1
ATOM 1311 C C . GLY B 1 53 ? -5.55285 4.51888 -1.37273 1.000 7.69741 51 GLY B C 1
ATOM 1312 O O . GLY B 1 53 ? -6.17725 3.58872 -0.85302 1.000 11.86539 51 GLY B O 1
ATOM 1313 N N . LEU B 1 54 ? -4.61638 5.20270 -0.72491 1.000 4.25692 52 LEU B N 1
ATOM 1314 C CA . LEU B 1 54 ? -4.31562 4.93838 0.67336 1.000 5.75894 52 LEU B CA 1
ATOM 1315 C C . LEU B 1 54 ? -5.07529 5.88010 1.60856 1.000 5.56895 52 LEU B C 1
ATOM 1316 O O . LEU B 1 54 ? -4.90305 5.79687 2.83340 1.000 5.05807 52 LEU B O 1
ATOM 1321 N N . THR B 1 55 ? -5.91674 6.75645 1.05772 1.000 3.74472 53 THR B N 1
ATOM 1322 C CA . THR B 1 55 ? -6.75531 7.64804 1.85683 1.000 3.38482 53 THR B CA 1
ATOM 1323 C C . THR B 1 55 ? -7.70159 6.86746 2.76818 1.000 5.69591 53 THR B C 1
ATOM 1324 O O . THR B 1 55 ? -8.25521 5.83716 2.37934 1.000 6.80597 53 THR B O 1
ATOM 1328 N N . ASN B 1 56 ? -7.89640 7.37501 3.98924 1.000 3.80996 54 ASN B N 1
ATOM 1329 C CA . ASN B 1 56 ? -8.82814 6.78456 4.94358 1.000 3.39541 54 ASN B CA 1
ATOM 1330 C C . ASN B 1 56 ? -9.94823 7.76434 5.26280 1.000 4.62468 54 ASN B C 1
ATOM 1331 O O . ASN B 1 56 ? -9.69454 8.92531 5.57876 1.000 5.79994 54 ASN B O 1
ATOM 1336 N N . CYS B 1 57 ? -11.18216 7.29569 5.15738 1.000 3.66551 55 CYS B N 1
ATOM 1337 C CA . CYS B 1 57 ? -12.35564 8.13581 5.37102 1.000 4.22103 55 CYS B CA 1
ATOM 1338 C C . CYS B 1 57 ? -12.57134 8.43467 6.85089 1.000 4.58702 55 CYS B C 1
ATOM 1339 O O . CYS B 1 57 ? -12.17704 7.66319 7.73317 1.000 4.15458 55 CYS B O 1
ATOM 1342 N N . ALA B 1 58 ? -13.26983 9.54638 7.11209 1.000 4.32552 56 ALA B N 1
ATOM 1343 C CA . ALA B 1 58 ? -13.57903 9.93721 8.49076 1.000 2.64379 56 ALA B CA 1
ATOM 1344 C C . ALA B 1 58 ? -14.32942 8.84830 9.24559 1.000 2.41846 56 ALA B C 1
ATOM 1345 O O . ALA B 1 58 ? -14.03245 8.58525 10.41503 1.000 4.58326 56 ALA B O 1
ATOM 1347 N N . GLU B 1 59 ? -15.32012 8.22028 8.60931 1.000 3.63215 57 GLU B N 1
ATOM 1348 C CA . GLU B 1 59 ? -16.09075 7.18411 9.29124 1.000 3.00956 57 GLU B CA 1
ATOM 1349 C C . GLU B 1 59 ? -15.18174 6.05717 9.75093 1.000 2.76415 57 GLU B C 1
ATOM 1350 O O . GLU B 1 59 ? -15.27395 5.58904 10.89169 1.000 2.71881 57 GLU B O 1
ATOM 1356 N N . ARG B 1 60 ? -14.30034 5.60754 8.85291 1.000 3.46866 58 ARG B N 1
ATOM 1357 C CA . ARG B 1 60 ? -13.38451 4.52091 9.17955 1.000 3.57506 58 ARG B CA 1
ATOM 1358 C C . ARG B 1 60 ? -12.35096 4.94287 10.22055 1.000 3.82973 58 ARG B C 1
ATOM 1359 O O . ARG B 1 60 ? -12.02920 4.15753 11.11623 1.000 3.61809 58 ARG B O 1
ATOM 1367 N N . THR B 1 61 ? -11.84818 6.18531 10.15369 1.000 2.70351 59 THR B N 1
ATOM 1368 C CA . THR B 1 61 ? -10.98175 6.67250 11.22429 1.000 3.08452 59 THR B CA 1
ATOM 1369 C C . THR B 1 61 ? -11.66008 6.54730 12.584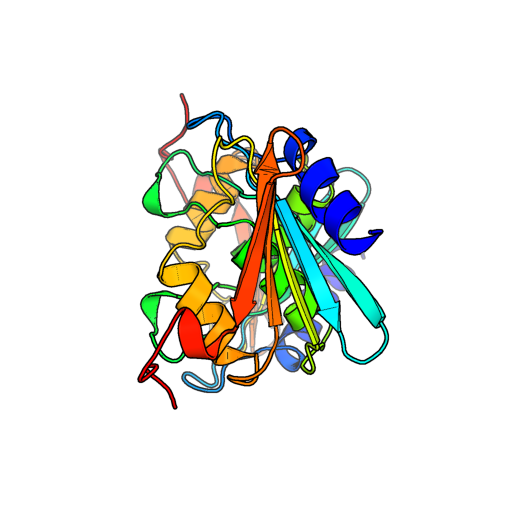17 1.000 2.59629 59 THR B C 1
ATOM 1370 O O . THR B 1 61 ? -11.04114 6.08261 13.55096 1.000 4.45744 59 THR B O 1
ATOM 1374 N N . ALA B 1 62 ? -12.93795 6.93194 12.66991 1.000 2.95440 60 ALA B N 1
ATOM 1375 C CA . ALA B 1 62 ? -13.64779 6.84735 13.94649 1.000 3.38275 60 ALA B CA 1
ATOM 1376 C C . ALA B 1 62 ? -13.77617 5.39735 14.40885 1.000 3.67051 60 ALA B C 1
ATOM 1377 O O . ALA B 1 62 ? -13.51147 5.08419 15.57430 1.000 4.06326 60 ALA B O 1
ATOM 1379 N N . PHE B 1 63 ? -14.14175 4.48639 13.50067 1.000 3.93185 61 PHE B N 1
ATOM 1380 C CA . PHE B 1 63 ? -14.23509 3.07654 13.87544 1.000 3.30408 61 PHE B CA 1
ATOM 1381 C C . PHE B 1 63 ? -12.89100 2.52220 14.31807 1.000 3.52833 61 PHE B C 1
ATOM 1382 O O . PHE B 1 63 ? -12.82105 1.76612 15.29018 1.000 3.52961 61 PHE B O 1
ATOM 1390 N N . PHE B 1 64 ? -11.81098 2.86673 13.61097 1.000 3.45688 62 PHE B N 1
ATOM 1391 C CA . PHE B 1 64 ? -10.51852 2.29698 13.97563 1.000 2.92814 62 PHE B CA 1
ATOM 1392 C C . PHE B 1 64 ? -10.07518 2.79027 15.34690 1.000 2.68492 62 PHE B C 1
ATOM 1393 O O . PHE B 1 64 ? -9.50523 2.02885 16.12875 1.000 4.01933 62 PHE B O 1
ATOM 1401 N N . LYS B 1 65 ? -10.35497 4.05664 15.66168 1.000 2.56331 63 LYS B N 1
ATOM 1402 C CA . LYS B 1 65 ? -10.07051 4.58008 16.98936 1.000 3.73759 63 LYS B CA 1
ATOM 1403 C C . LYS B 1 65 ? -10.84480 3.79636 18.04069 1.000 3.08976 63 LYS B C 1
ATOM 1404 O O . LYS B 1 65 ? -10.26367 3.24077 18.98159 1.000 4.83061 63 LYS B O 1
ATOM 1410 N N . ALA B 1 66 ? -12.16534 3.69052 17.85883 1.000 3.33695 64 ALA B N 1
ATOM 1411 C CA . ALA B 1 66 ? -13.00179 3.03748 18.85791 1.000 3.33777 64 ALA B CA 1
ATOM 1412 C C . ALA B 1 66 ? -12.63256 1.56611 19.01575 1.000 5.00134 64 ALA B C 1
ATOM 1413 O O . ALA B 1 66 ? -12.47557 1.06881 20.13502 1.000 4.78179 64 ALA B O 1
ATOM 1415 N N . VAL B 1 67 ? -12.48245 0.85234 17.89890 1.000 3.92821 65 VAL B N 1
ATOM 1416 C CA . VAL B 1 67 ? -12.17382 -0.57165 17.98300 1.000 3.55888 65 VAL B CA 1
ATOM 1417 C C . VAL B 1 67 ? -10.80632 -0.78814 18.63029 1.000 4.79871 65 VAL B C 1
ATOM 1418 O O . VAL B 1 67 ? -10.62582 -1.74059 19.39699 1.000 5.32225 65 VAL B O 1
ATOM 1422 N N . SER B 1 68 ? -9.84066 0.11459 18.39186 1.000 3.56240 66 SER B N 1
ATOM 1423 C CA . SER B 1 68 ? -8.52296 -0.02189 19.01341 1.000 4.22925 66 SER B CA 1
ATOM 1424 C C . SER B 1 68 ? -8.57408 0.14385 20.52306 1.000 5.26311 66 SER B C 1
ATOM 1425 O O . SER B 1 68 ? -7.65362 -0.31530 21.21033 1.000 6.45434 66 SER B O 1
ATOM 1428 N N . GLU B 1 69 ? -9.60806 0.79779 21.04969 1.000 3.87724 67 GLU B N 1
ATOM 1429 C CA . GLU B 1 69 ? -9.77396 0.94540 22.48305 1.000 4.89659 67 GLU B CA 1
ATOM 1430 C C . GLU B 1 69 ? -10.70781 -0.11567 23.05611 1.000 7.29405 67 GLU B C 1
ATOM 1431 O O . GLU B 1 69 ? -11.10235 -0.01723 24.22154 1.000 8.90132 67 GLU B O 1
ATOM 1437 N N . GLY B 1 70 ? -11.03696 -1.14222 22.27242 1.000 6.36393 68 GLY B N 1
ATOM 1438 C CA . GLY B 1 70 ? -11.81774 -2.26101 22.74612 1.000 5.21103 68 GLY B CA 1
ATOM 1439 C C . GLY B 1 70 ? -13.31168 -2.09985 22.58258 1.000 7.52137 68 GLY B C 1
ATOM 1440 O O . GLY B 1 70 ? -14.06195 -2.99503 22.99653 1.000 9.14054 68 GLY B O 1
ATOM 1441 N N . GLU B 1 71 ? -13.77044 -1.00270 21.99060 1.000 5.00329 69 GLU B N 1
ATOM 1442 C CA . GLU B 1 71 ? -15.20416 -0.79560 21.84169 1.000 5.12802 69 GLU B CA 1
ATOM 1443 C C . GLU B 1 71 ? -15.77800 -1.76066 20.81907 1.000 5.89817 69 GLU B C 1
ATOM 1444 O O . GLU B 1 71 ? -15.21612 -1.95712 19.73787 1.000 5.36776 69 GLU B O 1
ATOM 1450 N N . ARG B 1 72 ? -16.91944 -2.35221 21.15543 1.000 7.95501 70 ARG B N 1
ATOM 1451 C CA . ARG B 1 72 ? -17.59007 -3.25287 20.23488 1.000 7.52269 70 ARG B CA 1
ATOM 1452 C C . ARG B 1 72 ? -19.09239 -3.01981 20.17363 1.000 7.34688 70 ARG B C 1
ATOM 1453 O O . ARG B 1 72 ? -19.77929 -3.76459 19.46931 1.000 9.11894 70 ARG B O 1
ATOM 1461 N N . SER B 1 73 ? -19.63569 -2.05468 20.91215 1.000 7.53139 71 SER B N 1
ATOM 1462 C CA . SER B 1 73 ? -21.07860 -1.82712 20.94397 1.000 5.83976 71 SER B CA 1
ATOM 1463 C C . SER B 1 73 ? -21.33687 -0.38187 20.56561 1.000 6.92052 71 SER B C 1
ATOM 1464 O O . SER B 1 73 ? -21.04262 0.52651 21.35096 1.000 8.90446 71 SER B O 1
ATOM 1467 N N . PHE B 1 74 ? -21.93326 -0.17128 19.39307 1.000 6.45525 72 PHE B N 1
ATOM 1468 C CA . PHE B 1 74 ? -22.10911 1.16183 18.84194 1.000 6.44783 72 PHE B CA 1
ATOM 1469 C C . PHE B 1 74 ? -23.58726 1.47234 18.66037 1.000 9.62167 72 PHE B C 1
ATOM 1470 O O . PHE B 1 74 ? -24.35215 0.64371 18.15870 1.000 7.60253 72 PHE B O 1
ATOM 1478 N N . THR B 1 75 ? -23.97300 2.69342 19.04298 1.000 7.17329 73 THR B N 1
ATOM 1479 C CA . THR B 1 75 ? -25.37088 3.09169 19.03191 1.000 6.99279 73 THR B CA 1
ATOM 1480 C C . THR B 1 75 ? -25.68532 4.20948 18.05983 1.000 7.50522 73 THR B C 1
ATOM 1481 O O . THR B 1 75 ? -26.86443 4.38424 17.72588 1.000 7.43795 73 THR B O 1
ATOM 1485 N N . HIS B 1 76 ? -24.68754 4.95197 17.56820 1.000 5.46862 74 HIS B N 1
ATOM 1486 C CA . HIS B 1 76 ? -25.05193 5.97151 16.60037 1.000 5.91946 74 HIS B CA 1
ATOM 1487 C C . HIS B 1 76 ? -23.78663 6.37962 15.85206 1.000 4.50267 74 HIS B C 1
ATOM 1488 O O . HIS B 1 76 ? -22.67695 6.28842 16.38430 1.000 6.59988 74 HIS B O 1
ATOM 1495 N N . LEU B 1 77 ? -23.95757 6.80742 14.60347 1.000 4.35083 75 LEU B N 1
ATOM 1496 C CA . LEU B 1 77 ? -22.87861 7.38968 13.81288 1.000 4.52035 75 LEU B CA 1
ATOM 1497 C C . LEU B 1 77 ? -23.40130 8.65026 13.14905 1.000 4.78746 75 LEU B C 1
ATOM 1498 O O . LEU B 1 77 ? -24.47250 8.62530 12.54291 1.000 5.84567 75 LEU B O 1
ATOM 1503 N N . VAL B 1 78 ? -22.66581 9.75207 13.28480 1.000 3.47656 76 VAL B N 1
ATOM 1504 C CA . VAL B 1 78 ? -22.96000 11.00438 12.59141 1.000 4.51067 76 VAL B CA 1
ATOM 1505 C C . VAL B 1 78 ? -21.83196 11.26648 11.60778 1.000 5.64678 76 VAL B C 1
ATOM 1506 O O . VAL B 1 78 ? -20.65715 11.13468 11.96478 1.000 6.06537 76 VAL B O 1
ATOM 1510 N N . VAL B 1 79 ? -22.18599 11.63328 10.37082 1.000 4.95591 77 VAL B N 1
ATOM 1511 C CA . VAL B 1 79 ? -21.20599 11.98691 9.34523 1.000 4.79605 77 VAL B CA 1
ATOM 1512 C C . VAL B 1 79 ? -21.58043 13.36019 8.80276 1.000 5.85060 77 VAL B C 1
ATOM 1513 O O . VAL B 1 79 ? -22.75507 13.62115 8.51433 1.000 6.55781 77 VAL B O 1
ATOM 1517 N N . ALA B 1 80 ? -20.58206 14.23483 8.66279 1.000 4.42750 78 ALA B N 1
ATOM 1518 C CA . ALA B 1 80 ? -20.79409 15.60357 8.21462 1.000 5.13014 78 ALA B CA 1
ATOM 1519 C C . ALA B 1 80 ? -19.82572 15.95748 7.09602 1.000 5.60289 78 ALA B C 1
ATOM 1520 O O . ALA B 1 80 ? -18.67073 15.51962 7.08487 1.000 5.32639 78 ALA B O 1
ATOM 1522 N N . GLY B 1 81 ? -20.30278 16.79519 6.16996 1.000 5.78966 79 GLY B N 1
ATOM 1523 C CA . GLY B 1 81 ? -19.44402 17.38873 5.16817 1.000 4.81373 79 GLY B CA 1
ATOM 1524 C C . GLY B 1 81 ? -19.90406 18.79625 4.85315 1.000 7.23541 79 GLY B C 1
ATOM 1525 O O . GLY B 1 81 ? -20.97683 19.22109 5.27499 1.000 7.48820 79 GLY B O 1
ATOM 1526 N N . HIS B 1 82 ? -19.05942 19.52497 4.12923 1.000 8.31471 80 HIS B N 1
ATOM 1527 C CA . HIS B 1 82 ? -19.44093 20.84626 3.60923 1.000 8.74900 80 HIS B CA 1
ATOM 1528 C C . HIS B 1 82 ? -20.12709 20.67034 2.25564 1.000 9.88128 80 HIS B C 1
ATOM 1529 O O . HIS B 1 82 ? -19.57225 20.94220 1.18787 1.000 12.42165 80 HIS B O 1
ATOM 1536 N N . THR B 1 83 ? -21.34972 20.15811 2.32613 1.000 8.16058 81 THR B N 1
ATOM 1537 C CA . THR B 1 83 ? -22.06874 19.70639 1.14986 1.000 9.89001 81 THR B CA 1
ATOM 1538 C C . THR B 1 83 ? -23.47678 20.28122 1.15442 1.000 9.57301 81 THR B C 1
ATOM 1539 O O . THR B 1 83 ? -24.05553 20.51840 2.22005 1.000 11.41483 81 THR B O 1
ATOM 1543 N N . PRO B 1 84 ? -24.04219 20.53597 -0.02937 1.000 10.80489 82 PRO B N 1
ATOM 1544 C CA . PRO B 1 84 ? -25.38911 21.13513 -0.07658 1.000 11.63536 82 PRO B CA 1
ATOM 1545 C C . PRO B 1 84 ? -26.46535 20.21783 0.46570 1.000 8.53897 82 PRO B C 1
ATOM 1546 O O . PRO B 1 84 ? -27.43617 20.68342 1.07161 1.000 12.94256 82 PRO B O 1
ATOM 1550 N N . ASP B 1 85 ? -26.33452 18.92851 0.22851 1.000 9.70272 83 ASP B N 1
ATOM 1551 C CA . ASP B 1 85 ? -27.18810 17.90516 0.79311 1.000 8.85505 83 ASP B CA 1
ATOM 1552 C C . ASP B 1 85 ? -26.41143 17.11205 1.83597 1.000 8.09914 83 ASP B C 1
ATOM 1553 O O . ASP B 1 85 ? -25.17921 17.17623 1.87928 1.000 9.15165 83 ASP B O 1
ATOM 1558 N N . PRO B 1 86 ? -27.09406 16.39946 2.72743 1.000 7.29387 84 PRO B N 1
ATOM 1559 C CA . PRO B 1 86 ? -26.37360 15.60203 3.73218 1.000 5.54991 84 PRO B CA 1
ATOM 1560 C C . PRO B 1 86 ? -25.37950 14.65844 3.06512 1.000 6.49767 84 PRO B C 1
ATOM 1561 O O . PRO B 1 86 ? -25.68706 14.01350 2.06131 1.000 8.12309 84 PRO B O 1
ATOM 1565 N N . ILE B 1 87 ? -24.15644 14.62319 3.59684 1.000 6.35445 85 ILE B N 1
ATOM 1566 C CA . ILE B 1 87 ? -23.09576 13.84475 2.96314 1.000 5.50818 85 ILE B CA 1
ATOM 1567 C C . ILE B 1 87 ? -23.41367 12.35034 3.00502 1.000 5.01017 85 ILE B C 1
ATOM 1568 O O . ILE B 1 87 ? -23.95414 11.82913 3.98833 1.000 6.74876 85 ILE B O 1
ATOM 1573 N N . SER B 1 88 ? -23.04682 11.65199 1.92418 1.000 5.00538 86 SER B N 1
ATOM 1574 C CA . SER B 1 88 ? -23.28878 10.22376 1.75007 1.000 4.56621 86 SER B CA 1
ATOM 1575 C C . SER B 1 88 ? -22.06241 9.39921 2.09033 1.000 4.66726 86 SER B C 1
ATOM 1576 O O . SER B 1 88 ? -21.04034 9.56096 1.42212 1.000 5.90342 86 SER B O 1
ATOM 1579 N N . PRO B 1 89 ? -22.11971 8.47031 3.04181 1.000 3.68601 87 PRO B N 1
ATOM 1580 C CA . PRO B 1 89 ? -20.97076 7.57878 3.26126 1.000 3.93989 87 PRO B CA 1
ATOM 1581 C C . PRO B 1 89 ? -20.67661 6.73090 2.03144 1.000 3.82137 87 PRO B C 1
ATOM 1582 O O . PRO B 1 89 ? -21.57928 6.16760 1.40608 1.000 4.10866 87 PRO B O 1
ATOM 1586 N N . CYS B 1 90 ? -19.39423 6.61945 1.69580 1.000 4.75369 88 CYS B N 1
ATOM 1587 C CA . CYS B 1 90 ? -19.05286 5.75723 0.57111 1.000 3.99173 88 CYS B CA 1
ATOM 1588 C C . CYS B 1 90 ? -19.23410 4.28440 0.94809 1.000 4.89044 88 CYS B C 1
ATOM 1589 O O . CYS B 1 90 ? -19.41488 3.90822 2.11577 1.000 3.69114 88 CYS B O 1
ATOM 1592 N N . GLY B 1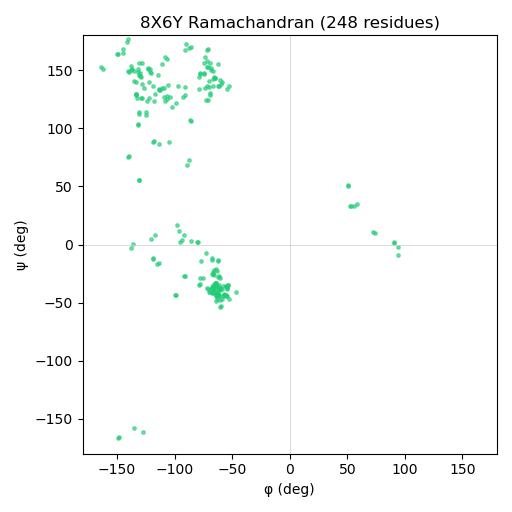 91 ? -19.20320 3.43342 -0.07435 1.000 3.76606 89 GLY B N 1
ATOM 1593 C CA . GLY B 1 91 ? -19.45880 2.02463 0.16087 1.000 4.47135 89 GLY B CA 1
ATOM 1594 C C . GLY B 1 91 ? -18.42701 1.34488 1.04352 1.000 4.81197 89 GLY B C 1
ATOM 1595 O O . GLY B 1 91 ? -18.75851 0.40945 1.77731 1.000 4.54965 89 GLY B O 1
ATOM 1596 N N . ALA B 1 92 ? -17.16299 1.77075 0.95995 1.000 4.45568 90 ALA B N 1
ATOM 1597 C CA . ALA B 1 92 ? -16.13793 1.20294 1.83293 1.000 3.28349 90 ALA B CA 1
ATOM 1598 C C . ALA B 1 92 ? -16.45882 1.48216 3.29489 1.000 4.33661 90 ALA B C 1
ATOM 1599 O O . ALA B 1 92 ? -16.33400 0.59439 4.15334 1.000 4.23791 90 ALA B O 1
ATOM 1601 N N . CYS B 1 93 ? -16.88282 2.70885 3.59479 1.000 4.32766 91 CYS B N 1
ATOM 1602 C CA . CYS B 1 93 ? -17.26867 3.05430 4.95604 1.000 3.07221 91 CYS B CA 1
ATOM 1603 C C . CYS B 1 93 ? -18.48509 2.25375 5.39163 1.000 3.30779 91 CYS B C 1
ATOM 1604 O O . CYS B 1 93 ? -18.54899 1.77060 6.53322 1.000 4.40411 91 CYS B O 1
ATOM 1607 N N . ARG B 1 94 ? -19.46563 2.09925 4.49230 1.000 3.06879 92 ARG B N 1
ATOM 1608 C CA . ARG B 1 94 ? -20.64585 1.30488 4.82309 1.000 3.26836 92 ARG B CA 1
ATOM 1609 C C . ARG B 1 94 ? -20.26277 -0.13779 5.14816 1.000 4.79981 92 ARG B C 1
ATOM 1610 O O . ARG B 1 94 ? -20.83767 -0.75214 6.05759 1.000 4.49043 92 ARG B O 1
ATOM 1618 N N . GLN B 1 95 ? -19.29281 -0.69162 4.42306 1.000 3.78429 93 GLN B N 1
ATOM 1619 C CA . GLN B 1 95 ? -18.84816 -2.05736 4.70403 1.000 5.16558 93 GLN B CA 1
ATOM 1620 C C . GLN B 1 95 ? -18.16064 -2.16523 6.06413 1.000 5.34420 93 GLN B C 1
ATOM 1621 O O . GLN B 1 95 ? -18.28399 -3.19308 6.73939 1.000 4.98165 93 GLN B O 1
ATOM 1627 N N . VAL B 1 96 ? -17.42508 -1.13351 6.48264 1.000 4.18897 94 VAL B N 1
ATOM 1628 C CA . VAL B 1 96 ? -16.84580 -1.17909 7.82299 1.000 4.23539 94 VAL B CA 1
ATOM 1629 C C . VAL B 1 96 ? -17.93203 -0.99704 8.88104 1.000 5.48539 94 VAL B C 1
ATOM 1630 O O . VAL B 1 96 ? -17.89969 -1.65520 9.92847 1.000 4.41313 94 VAL B O 1
ATOM 1634 N N . MET B 1 97 ? -18.92502 -0.13182 8.62967 1.000 4.72492 95 MET B N 1
ATOM 1635 C CA . MET B 1 97 ? -20.05242 -0.06498 9.56232 1.000 4.29979 95 MET B CA 1
ATOM 1636 C C . MET B 1 97 ? -20.69246 -1.42504 9.75289 1.000 6.33390 95 MET B C 1
ATOM 1637 O O . MET B 1 97 ? -21.02671 -1.80476 10.88092 1.000 7.14017 95 MET B O 1
ATOM 1642 N N . ALA B 1 98 ? -20.89621 -2.16032 8.65847 1.000 6.22739 96 ALA B N 1
ATOM 1643 C CA . ALA B 1 98 ? -21.56801 -3.45099 8.75272 1.000 5.95098 96 ALA B CA 1
ATOM 1644 C C . ALA B 1 98 ? -20.73946 -4.46192 9.53728 1.000 10.15343 96 ALA B C 1
ATOM 1645 O O . ALA B 1 98 ? -21.30304 -5.38152 10.13646 1.000 7.15179 96 ALA B O 1
ATOM 1647 N N . GLU B 1 99 ? -19.41396 -4.30133 9.55773 1.000 15.32903 97 GLU B N 1
ATOM 1648 C CA . GLU B 1 99 ? -18.56312 -5.22476 10.30163 1.000 21.98987 97 GLU B CA 1
ATOM 1649 C C . GLU B 1 99 ? -18.83741 -5.12264 11.79936 1.000 20.69859 97 GLU B C 1
ATOM 1650 O O . GLU B 1 99 ? -18.77675 -6.12456 12.51945 1.000 14.77497 97 GLU B O 1
ATOM 1656 N N . PHE B 1 100 ? -19.15118 -3.91693 12.27926 1.000 6.23377 98 PHE B N 1
ATOM 1657 C CA . PHE B 1 100 ? -19.14592 -3.61542 13.70538 1.000 7.09526 98 PHE B CA 1
ATOM 1658 C C . PHE B 1 100 ? -20.49292 -3.19048 14.27043 1.000 5.70853 98 PHE B C 1
ATOM 1659 O O . PHE B 1 100 ? -20.62420 -3.12174 15.49681 1.000 6.88505 98 PHE B O 1
ATOM 1667 N N . CYS B 1 101 ? -21.48229 -2.89110 13.43115 1.000 6.56556 99 CYS B N 1
ATOM 1668 C CA . CYS B 1 101 ? -22.74311 -2.31316 13.88177 1.000 5.23346 99 CYS B CA 1
ATOM 1669 C C . CYS B 1 101 ? -23.91569 -3.19963 13.50347 1.000 6.43150 99 CYS B C 1
ATOM 1670 O O . CYS B 1 101 ? -23.90182 -3.86523 12.46839 1.000 7.69353 99 CYS B O 1
ATOM 1673 N N . ALA B 1 102 ? -24.94884 -3.17361 14.34127 1.000 5.66241 100 ALA B N 1
ATOM 1674 C CA . ALA B 1 102 ? -26.18417 -3.85576 13.99807 1.000 7.62432 100 ALA B CA 1
ATOM 1675 C C . ALA B 1 102 ? -26.87020 -3.15567 12.82735 1.000 6.54066 100 ALA B C 1
ATOM 1676 O O . ALA B 1 102 ? -26.74835 -1.93880 12.65960 1.000 6.36910 100 ALA B O 1
ATOM 1678 N N . PRO B 1 103 ? -27.60758 -3.90224 12.00713 1.000 6.86644 101 PRO B N 1
ATOM 1679 C CA . PRO B 1 103 ? -28.35561 -3.27403 10.91273 1.000 8.13503 101 PRO B CA 1
ATOM 1680 C C . PRO B 1 103 ? -29.26295 -2.14573 11.36565 1.000 5.08680 101 PRO B C 1
ATOM 1681 O O . PRO B 1 103 ? -29.41246 -1.15752 10.63695 1.000 6.72775 101 PRO B O 1
ATOM 1685 N N . ASP B 1 104 ? -29.85769 -2.23816 12.55696 1.000 6.08709 102 ASP B N 1
ATOM 1686 C CA . ASP B 1 104 ? -30.75843 -1.17879 12.98321 1.000 7.05962 102 ASP B CA 1
ATOM 1687 C C . ASP B 1 104 ? -30.05891 0.04500 13.54288 1.000 6.93044 102 ASP B C 1
ATOM 1688 O O . ASP B 1 104 ? -30.75507 0.97236 13.97419 1.000 6.55964 102 ASP B O 1
ATOM 1693 N N . MET B 1 105 ? -28.72661 0.09297 13.57083 1.000 4.92697 103 MET B N 1
ATOM 1694 C CA . MET B 1 105 ? -28.08713 1.22010 14.23015 1.000 5.45490 103 MET B CA 1
ATOM 1695 C C . MET B 1 105 ? -28.31453 2.48549 13.41068 1.000 5.37109 103 MET B C 1
ATOM 1696 O O . MET B 1 105 ? -28.09201 2.48297 12.19470 1.000 5.39927 103 MET B O 1
ATOM 1701 N N . PRO B 1 106 ? -28.79589 3.56032 14.02675 1.000 5.11383 104 PRO B N 1
ATOM 1702 C CA . PRO B 1 106 ? -29.09141 4.77516 13.26046 1.000 6.57562 104 PRO B CA 1
ATOM 1703 C C . PRO B 1 106 ? -27.82970 5.52288 12.85101 1.000 6.14661 104 PRO B C 1
ATOM 1704 O O . PRO B 1 106 ? -26.82957 5.55613 13.57379 1.000 6.69695 104 PRO B O 1
ATOM 1708 N N . VAL B 1 107 ? -27.91536 6.15223 11.67893 1.000 5.27402 105 VAL B N 1
ATOM 1709 C CA . VAL B 1 107 ? -26.85175 6.96503 11.10027 1.000 4.67657 105 VAL B CA 1
ATOM 1710 C C . VAL B 1 107 ? -27.46469 8.31092 10.73417 1.000 7.06397 105 VAL B C 1
ATOM 1711 O O . VAL B 1 107 ? -28.48454 8.36648 10.03604 1.000 7.83646 105 VAL B O 1
ATOM 1715 N N . THR B 1 108 ? -26.86409 9.39339 11.22092 1.000 6.50861 106 THR B N 1
ATOM 1716 C CA . THR B 1 108 ? -27.30934 10.74117 10.89567 1.000 6.03439 106 THR B CA 1
ATOM 1717 C C . THR B 1 108 ? -26.29260 11.35552 9.94297 1.000 6.36270 106 THR B C 1
ATOM 1718 O O . THR B 1 108 ? -25.09921 11.40356 10.25573 1.000 6.32770 106 THR B O 1
ATOM 1722 N N . LEU B 1 109 ? -26.76123 11.82502 8.79198 1.000 4.73446 107 LEU B N 1
ATOM 1723 C CA . LEU B 1 109 ? -25.92619 12.46339 7.78366 1.000 5.83146 107 LEU B CA 1
ATOM 1724 C C . LEU B 1 109 ? -26.18441 13.96438 7.80373 1.000 6.59842 107 LEU B C 1
ATOM 1725 O O . LEU B 1 109 ? -27.33369 14.39687 7.89875 1.000 7.25096 107 LEU B O 1
ATOM 1730 N N . VAL B 1 110 ? -25.11998 14.75382 7.71818 1.000 6.11519 108 VAL B N 1
ATOM 1731 C CA . VAL B 1 110 ? -25.22531 16.20312 7.84438 1.000 6.84394 108 VAL B CA 1
ATOM 1732 C C . VAL B 1 110 ? -24.51029 16.89221 6.68972 1.000 7.05589 108 VAL B C 1
ATOM 1733 O O . VAL B 1 110 ? -23.45759 16.44598 6.22668 1.000 7.51845 108 VAL B O 1
ATOM 1737 N N . GLY B 1 111 ? -25.06784 18.02810 6.25875 1.000 6.91389 109 GLY B N 1
ATOM 1738 C CA . GLY B 1 111 ? -24.40504 18.86835 5.28585 1.000 7.63650 109 GLY B CA 1
ATOM 1739 C C . GLY B 1 111 ? -24.33378 20.29231 5.80383 1.000 8.10521 109 GLY B C 1
ATOM 1740 O O . GLY B 1 111 ? -24.42918 20.51515 7.01442 1.000 9.86488 109 GLY B O 1
ATOM 1741 N N . ASP B 1 112 ? -24.10571 21.25390 4.91690 1.000 8.95172 110 ASP B N 1
ATOM 1742 C CA . ASP B 1 112 ? -24.06342 22.64823 5.33419 1.000 10.46741 110 ASP B CA 1
ATOM 1743 C C . ASP B 1 112 ? -25.46396 23.17761 5.65221 1.000 12.65833 110 ASP B C 1
ATOM 1744 O O . ASP B 1 112 ? -26.48342 22.59961 5.26673 1.000 11.33401 110 ASP B O 1
ATOM 1749 N N . ASN B 1 113 ? -25.49803 24.28354 6.40371 1.000 11.59692 111 ASN B N 1
ATOM 1750 C CA . ASN B 1 113 ? -26.73194 25.04158 6.63969 1.000 12.08037 111 ASN B CA 1
ATOM 1751 C C . ASN B 1 113 ? -27.82256 24.19294 7.29238 1.000 13.33659 111 ASN B C 1
ATOM 1752 O O . ASN B 1 113 ? -29.01457 24.36355 7.01388 1.000 16.63696 111 ASN B O 1
ATOM 1757 N N . GLY B 1 114 ? -27.40415 23.27307 8.16182 1.000 13.30168 112 GLY B N 1
ATOM 1758 C CA . GLY B 1 114 ? -28.27118 22.45897 8.99244 1.000 14.00694 112 GLY B CA 1
ATOM 1759 C C . GLY B 1 114 ? -29.02937 21.33112 8.32492 1.000 13.06388 112 GLY B C 1
ATOM 1760 O O . GLY B 1 114 ? -29.91595 20.75409 8.96260 1.000 17.80214 112 GLY B O 1
ATOM 1761 N N . VAL B 1 115 ? -28.73901 20.99821 7.06737 1.000 12.24423 113 VAL B N 1
ATOM 1762 C CA . VAL B 1 115 ? -29.45776 19.90271 6.42327 1.000 10.44629 113 VAL B CA 1
ATOM 1763 C C . VAL B 1 115 ? -29.01290 18.57067 7.01638 1.000 11.29296 113 VAL B C 1
ATOM 1764 O O . VAL B 1 115 ? -27.82137 18.34548 7.27197 1.000 10.61960 113 VAL B O 1
ATOM 1768 N N . THR B 1 116 ? -29.98081 17.69409 7.28142 1.000 9.83526 114 THR B N 1
ATOM 1769 C CA . THR B 1 116 ? -29.70738 16.38716 7.86346 1.000 9.95502 114 THR B CA 1
ATOM 1770 C C . THR B 1 116 ? -30.55746 15.34335 7.15615 1.000 9.56858 114 THR B C 1
ATOM 1771 O O . THR B 1 116 ? -31.60967 15.64880 6.58375 1.000 12.33219 114 THR B O 1
ATOM 1775 N N . LYS B 1 117 ? -30.06286 14.11041 7.17050 1.000 8.54921 115 LYS B N 1
ATOM 1776 C CA . LYS B 1 117 ? -30.79277 12.95040 6.66786 1.000 9.46828 115 LYS B CA 1
ATOM 1777 C C . LYS B 1 117 ? -30.68439 11.83181 7.69201 1.000 10.03869 115 LYS B C 1
ATOM 1778 O O . LYS B 1 117 ? -29.58207 11.51462 8.15127 1.000 9.08072 115 LYS B O 1
ATOM 1784 N N . ALA B 1 118 ? -31.82600 11.25788 8.07224 1.000 8.85994 116 ALA B N 1
ATOM 1785 C CA . ALA B 1 118 ? -31.86843 10.12404 8.98908 1.000 7.99646 116 ALA B CA 1
ATOM 1786 C C . ALA B 1 118 ? -31.83045 8.81901 8.20599 1.000 8.21562 116 ALA B C 1
ATOM 1787 O O . ALA B 1 118 ? -32.61331 8.63218 7.27008 1.000 10.01960 116 ALA B O 1
ATOM 1789 N N . THR B 1 119 ? -30.91917 7.92050 8.57287 1.000 4.90539 117 THR B N 1
ATOM 1790 C CA . THR B 1 119 ? -30.85639 6.62567 7.89816 1.000 5.95716 117 THR B CA 1
ATOM 1791 C C . THR B 1 119 ? -30.34980 5.58405 8.89702 1.000 4.66855 117 THR B C 1
ATOM 1792 O O . THR B 1 119 ? -30.34399 5.81007 10.11197 1.000 6.72828 117 THR B O 1
ATOM 1796 N N . THR B 1 120 ? -29.97287 4.41636 8.38791 1.000 5.22497 118 THR B N 1
ATOM 1797 C CA . THR B 1 120 ? -29.58045 3.29026 9.22343 1.000 5.90296 118 THR B CA 1
ATOM 1798 C C . THR B 1 120 ? -28.55264 2.46850 8.46484 1.000 4.00923 118 THR B C 1
ATOM 1799 O O . THR B 1 120 ? -28.44020 2.56078 7.23985 1.000 5.96374 118 THR B O 1
ATOM 1803 N N . VAL B 1 121 ? -27.84173 1.61027 9.19901 1.000 5.41398 119 VAL B N 1
ATOM 1804 C CA . VAL B 1 121 ? -26.93074 0.67313 8.54819 1.000 4.18786 119 VAL B CA 1
ATOM 1805 C C . VAL B 1 121 ? -27.68785 -0.19371 7.53931 1.000 6.99413 119 VAL B C 1
ATOM 1806 O O . VAL B 1 121 ? -27.23815 -0.36726 6.39859 1.000 6.94246 119 VAL B O 1
ATOM 1810 N N . ARG B 1 122 ? -28.88294 -0.67478 7.91723 1.000 7.36030 120 ARG B N 1
ATOM 1811 C CA . ARG B 1 122 ? -29.66394 -1.55717 7.03974 1.000 7.84181 120 ARG B CA 1
ATOM 1812 C C . ARG B 1 122 ? -30.05467 -0.86430 5.74422 1.000 7.88597 120 ARG B C 1
ATOM 1813 O O . ARG B 1 122 ? -30.09026 -1.49672 4.68022 1.000 11.00905 120 ARG B O 1
ATOM 1821 N N . GLU B 1 123 ? -30.35645 0.42543 5.80264 1.000 5.84911 121 GLU B N 1
ATOM 1822 C CA . GLU B 1 123 ? -30.73391 1.12800 4.58356 1.000 5.26104 121 GLU B CA 1
ATOM 1823 C C . GLU B 1 123 ? -29.52582 1.46515 3.72576 1.000 7.81157 121 GLU B C 1
ATOM 1824 O O . GLU B 1 123 ? -29.63122 1.47562 2.49585 1.000 9.97772 121 GLU B O 1
ATOM 1830 N N . LEU B 1 124 ? -28.38346 1.75563 4.34610 1.000 4.87596 122 LEU B N 1
ATOM 1831 C CA . LEU B 1 124 ? -27.21370 2.15273 3.57537 1.000 4.69109 122 LEU B CA 1
ATOM 1832 C C . LEU B 1 124 ? -26.55810 0.97127 2.88289 1.000 5.54937 122 LEU B C 1
ATOM 1833 O O . LEU B 1 124 ? -25.94467 1.14587 1.82752 1.000 4.67941 122 LEU B O 1
ATOM 1838 N N . LEU B 1 125 ? -26.66145 -0.22960 3.44796 1.000 4.86292 123 LEU B N 1
ATOM 1839 C CA . LEU B 1 125 ? -25.97729 -1.39619 2.89285 1.000 4.71448 123 LEU B CA 1
ATOM 1840 C C . LEU B 1 125 ? -26.89141 -2.60681 2.99213 1.000 6.31516 123 LEU B C 1
ATOM 1841 O O . LEU B 1 125 ? -26.69839 -3.48568 3.83442 1.000 6.79583 123 LEU B O 1
ATOM 1846 N N . PRO B 1 126 ? -27.89061 -2.68065 2.12266 1.000 5.81131 124 PRO B N 1
ATOM 1847 C CA . PRO B 1 126 ? -28.80575 -3.82819 2.18493 1.000 6.12996 124 PRO B CA 1
ATOM 1848 C C . PRO B 1 126 ? -28.13169 -5.09804 1.69643 1.000 8.85294 124 PRO B C 1
ATOM 1849 O O . PRO B 1 126 ? -27.17108 -5.06058 0.92629 1.000 7.29695 124 PRO B O 1
ATOM 1853 N N . TYR B 1 127 ? -28.61190 -6.23469 2.20257 1.000 8.71472 125 TYR B N 1
ATOM 1854 C CA . TYR B 1 127 ? -28.06272 -7.53101 1.81241 1.000 8.15737 125 TYR B CA 1
ATOM 1855 C C . TYR B 1 127 ? -26.54054 -7.52200 1.95299 1.000 7.03421 125 TYR B C 1
ATOM 1856 O O . TYR B 1 127 ? -25.79832 -7.88026 1.03616 1.000 8.13968 125 TYR B O 1
ATOM 1865 N N . ALA B 1 128 ? -26.08054 -7.11137 3.13423 1.000 9.06316 126 ALA B N 1
ATOM 1866 C CA . ALA B 1 128 ? -24.66804 -6.81125 3.33410 1.000 7.40391 126 ALA B CA 1
ATOM 1867 C C . ALA B 1 128 ? -23.79637 -8.05926 3.20940 1.000 9.30696 126 ALA B C 1
ATOM 1868 O O . ALA B 1 128 ? -24.22734 -9.17550 3.52848 1.000 12.18420 126 ALA B O 1
ATOM 1870 N N . PHE B 1 129 ? -22.59640 -7.88133 2.64887 1.000 7.04531 127 PHE B N 1
ATOM 1871 C CA . PHE B 1 129 ? -21.61476 -8.95674 2.65454 1.000 7.58216 127 PHE B CA 1
ATOM 1872 C C . PHE B 1 129 ? -21.05562 -9.13878 4.05663 1.000 10.52918 127 PHE B C 1
ATOM 1873 O O . PHE B 1 129 ? -20.51445 -8.19088 4.64848 1.000 10.72156 127 PHE B O 1
ATOM 1881 N N . THR B 1 130 ? -21.16106 -10.36200 4.56482 1.000 10.71248 128 THR B N 1
ATOM 1882 C CA . THR B 1 130 ? -20.78588 -10.64652 5.93451 1.000 13.59030 128 THR B CA 1
ATOM 1883 C C . THR B 1 130 ? -20.07114 -11.98462 6.09781 1.000 15.40677 128 THR B C 1
ATOM 1884 O O . THR B 1 130 ? -19.79136 -12.71207 5.15965 1.000 19.96018 128 THR B O 1
ATOM 1888 N N . GLU B 1 131 ? -19.67220 -12.18960 7.34348 1.000 20.04506 129 GLU B N 1
ATOM 1889 C CA . GLU B 1 131 ? -19.10822 -13.41174 7.92207 1.000 19.55305 129 GLU B CA 1
ATOM 1890 C C . GLU B 1 131 ? -19.60393 -14.71242 7.31193 1.000 18.42870 129 GLU B C 1
ATOM 1891 O O . GLU B 1 131 ? -18.84533 -15.66129 7.13409 1.000 28.18188 129 GLU B O 1
#

Sequence (252 aa):
ELKQEWINTAIEALDKAYVPYSHFPVGACLVTESGKIYQGINIENASFGLTNCAERTAFFKAVSEGERSFTHLVVAGHTPDPISPCGACRQVMAEFCAPDMPVTLVGDNGVTKATTVRELLPYAFTEKQEWINTAIEALDKAYVPYSHFPVGACLVTESGKIYQGINIENASFGLTNCAERTAFFKAVSEGERSFTHLVVAGHTPDPISPCGACRQVMAEFCAPDMPVTLVGDNGVTKATTVRELLPYAFTE

Organism: NCBI:txid1113587

Radius of gyration: 17.92 Å; Cα contacts (8 Å, |Δi|>4): 629; chains: 2; bounding box: 48×41×33 Å

B-factor: mean 9.62, std 8.18, range [1.21, 45.25]

InterPro domains:
  IPR002125 Cytidine and deoxycytidylate deaminase domain [PF00383] (4-104)
  IPR002125 Cytidin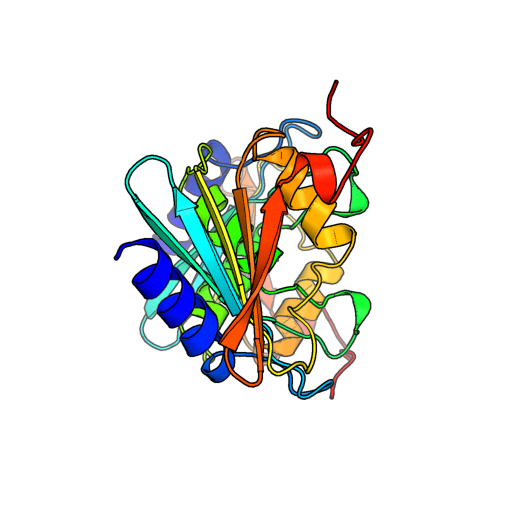e and deoxycytidylate deaminase domain [PS51747] (3-130)
  IPR006262 Cytidine deaminase, homotetrameric [TIGR01354] (9-132)
  IPR016193 Cytidine deaminase-like [SSF53927] (6-132)
  IPR050202 Cytidine and Deoxycytidylate Deaminase [PTHR11644] (4-130)